Protein AF-A0A7C3EB01-F1 (afdb_monomer_lite)

Secondary structure (DSSP, 8-state):
-HHHHHHHHHHHHHHHHHHHHHHHHHHTS---HHHHHHHHHHHHHHHHHHHHHHHHHHHHHHHHHHHHHHHHHHHHHHHHHHHHHHHHHHHHHHHHHHHHHHHHHTTTSS--HHHHHHHHHHHHHHHHHHHHHHHTTTSSSEEHHHHHHHHHHHTT----GGGEEE-TT-EE-HHHHHHHHHHHHHHHHHHHTS-S--EEEEEEEETTEEEEEEE-TTTTT----HHHHHHTTTTTT-EEEEEEETTEEEEEEE----

Structure (mmCIF, N/CA/C/O backbone):
data_AF-A0A7C3EB01-F1
#
_entry.id   AF-A0A7C3EB01-F1
#
loop_
_atom_site.group_PDB
_atom_site.id
_atom_site.type_symbol
_atom_site.label_atom_id
_atom_site.label_alt_id
_atom_site.label_comp_id
_atom_site.label_asym_id
_atom_site.label_entity_id
_atom_site.label_seq_id
_atom_site.pdbx_PDB_ins_code
_atom_site.Cartn_x
_atom_site.Cartn_y
_atom_site.Cartn_z
_atom_site.occupancy
_atom_site.B_iso_or_equiv
_atom_site.auth_seq_id
_atom_site.auth_comp_id
_atom_site.auth_asym_id
_atom_site.auth_atom_id
_atom_site.pdbx_PDB_model_num
ATOM 1 N N . MET A 1 1 ? 6.116 1.328 -27.590 1.00 62.28 1 MET A N 1
ATOM 2 C CA . MET A 1 1 ? 5.668 1.000 -28.966 1.00 62.28 1 MET A CA 1
ATOM 3 C C . MET A 1 1 ? 6.026 2.081 -29.982 1.00 62.28 1 MET A C 1
ATOM 5 O O . MET A 1 1 ? 6.601 1.724 -30.999 1.00 62.28 1 MET A O 1
ATOM 9 N N . LYS A 1 2 ? 5.767 3.372 -29.713 1.00 80.12 2 LYS A N 1
ATOM 10 C CA . LYS A 1 2 ? 6.096 4.479 -30.638 1.00 80.12 2 LYS A CA 1
ATOM 11 C C . LYS A 1 2 ? 7.559 4.483 -31.116 1.00 80.12 2 LYS A C 1
ATOM 13 O O . LYS A 1 2 ? 7.803 4.617 -32.307 1.00 80.12 2 LYS A O 1
ATOM 18 N N . GLU A 1 3 ? 8.508 4.227 -30.217 1.00 79.81 3 GLU A N 1
ATOM 19 C CA . GLU A 1 3 ? 9.940 4.251 -30.562 1.00 79.81 3 GLU A CA 1
ATOM 20 C C . GLU A 1 3 ? 10.409 3.065 -31.412 1.00 79.81 3 GLU A C 1
ATOM 22 O O . GLU A 1 3 ? 11.189 3.237 -32.345 1.00 79.81 3 GLU A O 1
ATOM 27 N N . ALA A 1 4 ? 9.870 1.867 -31.168 1.00 82.69 4 ALA A N 1
ATOM 28 C CA . ALA A 1 4 ? 10.131 0.712 -32.027 1.00 82.69 4 ALA A CA 1
ATOM 29 C C . ALA A 1 4 ? 9.610 0.969 -33.451 1.00 82.69 4 ALA A C 1
ATOM 31 O O . ALA A 1 4 ? 10.326 0.744 -34.420 1.00 82.69 4 ALA A O 1
ATOM 32 N N . ILE A 1 5 ? 8.405 1.542 -33.564 1.00 88.25 5 ILE A N 1
ATOM 33 C CA . ILE A 1 5 ? 7.818 1.950 -34.846 1.00 88.25 5 ILE A CA 1
ATOM 34 C C . ILE A 1 5 ? 8.705 2.995 -35.540 1.00 88.25 5 ILE A C 1
ATOM 36 O O . ILE A 1 5 ? 8.950 2.878 -36.737 1.00 88.25 5 ILE A O 1
ATOM 40 N N . ARG A 1 6 ? 9.246 3.976 -34.803 1.00 89.00 6 ARG A N 1
ATOM 41 C CA . ARG A 1 6 ? 10.174 4.986 -35.339 1.00 89.00 6 ARG A CA 1
ATOM 42 C C . ARG A 1 6 ? 11.434 4.351 -35.932 1.00 89.00 6 ARG A C 1
ATOM 44 O O . ARG A 1 6 ? 11.787 4.664 -37.065 1.00 89.00 6 ARG A O 1
ATOM 51 N N . ILE A 1 7 ? 12.093 3.449 -35.199 1.00 89.25 7 ILE A N 1
ATOM 52 C CA . ILE A 1 7 ? 13.309 2.760 -35.668 1.00 89.25 7 ILE A CA 1
ATOM 53 C C . ILE A 1 7 ? 13.003 1.922 -36.917 1.00 89.25 7 ILE A C 1
ATOM 55 O O . ILE A 1 7 ? 13.739 1.994 -37.901 1.00 89.25 7 ILE A O 1
ATOM 59 N N . THR A 1 8 ? 11.892 1.179 -36.913 1.00 89.06 8 THR A N 1
ATOM 60 C CA . THR A 1 8 ? 11.457 0.383 -38.067 1.00 89.06 8 THR A CA 1
ATOM 61 C C . THR A 1 8 ? 11.157 1.256 -39.288 1.00 89.06 8 THR A C 1
ATOM 63 O O . THR A 1 8 ? 11.588 0.916 -40.386 1.00 89.06 8 THR A O 1
ATOM 66 N N . LEU A 1 9 ? 10.486 2.400 -39.122 1.00 91.69 9 LEU A N 1
ATOM 67 C CA . LEU A 1 9 ? 10.211 3.334 -40.221 1.00 91.69 9 LEU A CA 1
ATOM 68 C C . LEU A 1 9 ? 11.493 3.933 -40.806 1.00 91.69 9 LEU A C 1
ATOM 70 O O . LEU A 1 9 ? 11.641 3.963 -42.025 1.00 91.69 9 LEU A O 1
ATOM 74 N N . ILE A 1 10 ? 12.436 4.358 -39.957 1.00 89.62 10 ILE A N 1
ATOM 75 C CA . ILE A 1 10 ? 13.743 4.864 -40.405 1.00 89.62 10 ILE A CA 1
ATOM 76 C C . ILE A 1 10 ? 14.463 3.792 -41.228 1.00 89.62 10 ILE A C 1
ATOM 78 O O . ILE A 1 10 ? 14.946 4.081 -42.321 1.00 89.62 10 ILE A O 1
ATOM 82 N N . TYR A 1 11 ? 14.488 2.550 -40.738 1.00 90.00 11 TYR A N 1
ATOM 83 C CA . TYR A 1 11 ? 15.096 1.435 -41.458 1.00 90.00 11 TYR A CA 1
ATOM 84 C C . TYR A 1 11 ? 14.430 1.187 -42.815 1.00 90.00 11 TYR A C 1
ATOM 86 O O . TYR A 1 11 ? 15.131 1.102 -43.818 1.00 90.00 11 TYR A O 1
ATOM 94 N N . ILE A 1 12 ? 13.094 1.129 -42.868 1.00 92.19 12 ILE A N 1
ATOM 95 C CA . ILE A 1 12 ? 12.342 0.908 -44.113 1.00 92.19 12 ILE A CA 1
ATOM 96 C C . ILE A 1 12 ? 12.629 2.015 -45.134 1.00 92.19 12 ILE A C 1
ATOM 98 O O . ILE A 1 12 ? 12.862 1.716 -46.303 1.00 92.19 12 ILE A O 1
ATOM 102 N N . ILE A 1 13 ? 12.648 3.281 -44.709 1.00 92.88 13 ILE A N 1
ATOM 103 C CA . ILE A 1 13 ? 12.912 4.419 -45.600 1.00 92.88 13 ILE A CA 1
ATOM 104 C C . ILE A 1 13 ? 14.341 4.353 -46.147 1.00 92.88 13 ILE A C 1
ATOM 106 O O . ILE A 1 13 ? 14.540 4.460 -47.356 1.00 92.88 13 ILE A O 1
ATOM 110 N N . VAL A 1 14 ? 15.336 4.134 -45.281 1.00 90.62 14 VAL A N 1
ATOM 111 C CA . VAL A 1 14 ? 16.745 4.016 -45.691 1.00 90.62 14 VAL A CA 1
ATOM 112 C C . VAL A 1 14 ? 16.943 2.823 -46.632 1.00 90.62 14 VAL A C 1
ATOM 114 O O . VAL A 1 14 ? 17.628 2.952 -47.645 1.00 90.62 14 VAL A O 1
ATOM 117 N N . ALA A 1 15 ? 16.305 1.687 -46.340 1.00 89.81 15 ALA A N 1
ATOM 118 C CA . ALA A 1 15 ? 16.332 0.489 -47.172 1.00 89.81 15 ALA A CA 1
ATOM 119 C C . ALA A 1 15 ? 15.739 0.739 -48.565 1.00 89.81 15 ALA A C 1
ATOM 121 O O . ALA A 1 15 ? 16.368 0.419 -49.574 1.00 89.81 15 ALA A O 1
ATOM 122 N N . ALA A 1 16 ? 14.550 1.345 -48.628 1.00 91.94 16 ALA A N 1
ATOM 123 C CA . ALA A 1 16 ? 13.866 1.643 -49.881 1.00 91.94 16 ALA A CA 1
ATOM 124 C C . ALA A 1 16 ? 14.669 2.624 -50.748 1.00 91.94 16 ALA A C 1
ATOM 126 O O . ALA A 1 16 ? 14.836 2.394 -51.947 1.00 91.94 16 ALA A O 1
ATOM 127 N N . LEU A 1 17 ? 15.221 3.678 -50.135 1.00 91.56 17 LEU A N 1
ATOM 128 C CA . LEU A 1 17 ? 16.089 4.636 -50.822 1.00 91.56 17 LEU A CA 1
ATOM 129 C C . LEU A 1 17 ? 17.354 3.960 -51.355 1.00 91.56 17 LEU A C 1
ATOM 131 O O . LEU A 1 17 ? 17.716 4.173 -52.510 1.00 91.56 17 LEU A O 1
ATOM 135 N N . TRP A 1 18 ? 18.005 3.115 -50.553 1.00 92.38 18 TRP A N 1
ATOM 136 C CA . TRP A 1 18 ? 19.198 2.389 -50.982 1.00 92.38 18 TRP A CA 1
ATOM 137 C 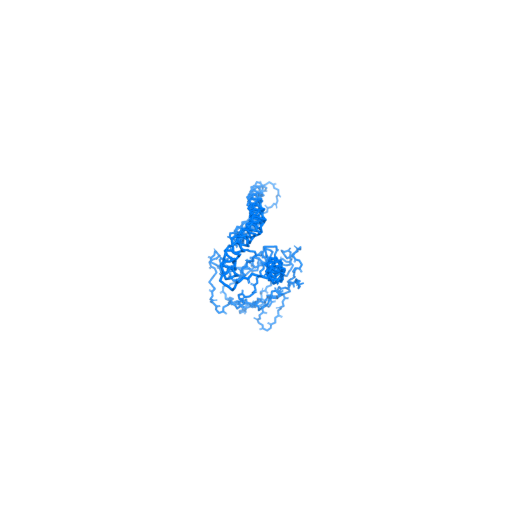C . TRP A 1 18 ? 18.929 1.493 -52.193 1.00 92.38 18 TRP A C 1
ATOM 139 O O . TRP A 1 18 ? 19.690 1.540 -53.158 1.00 92.38 18 TRP A O 1
ATOM 149 N N . ILE A 1 19 ? 17.847 0.708 -52.161 1.00 89.50 19 ILE A N 1
ATOM 150 C CA . ILE A 1 19 ? 17.468 -0.179 -53.270 1.00 89.50 19 ILE A CA 1
ATOM 151 C C . ILE A 1 19 ? 17.256 0.647 -54.543 1.00 89.50 19 ILE A C 1
ATOM 153 O O . ILE A 1 19 ? 17.922 0.411 -55.548 1.00 89.50 19 ILE A O 1
ATOM 157 N N . PHE A 1 20 ? 16.405 1.675 -54.474 1.00 91.19 20 PHE A N 1
ATOM 158 C CA . PHE A 1 20 ? 16.056 2.496 -55.633 1.00 91.19 20 PHE A CA 1
ATOM 159 C C . PHE A 1 20 ? 17.268 3.204 -56.257 1.00 91.19 20 PHE A C 1
ATOM 161 O O . PHE A 1 20 ? 17.499 3.103 -57.465 1.00 91.19 20 PHE A O 1
ATOM 168 N N . PHE A 1 21 ? 18.063 3.909 -55.446 1.00 90.69 21 PHE A N 1
ATOM 169 C CA . PHE A 1 21 ? 19.218 4.658 -55.946 1.00 90.69 21 PHE A CA 1
ATOM 170 C C . PHE A 1 21 ? 20.322 3.737 -56.446 1.00 90.69 21 PHE A C 1
ATOM 172 O O . PHE A 1 21 ? 20.953 4.022 -57.465 1.00 90.69 21 PHE A O 1
ATOM 179 N N . SER A 1 22 ? 20.564 2.631 -55.745 1.00 89.69 22 SER A N 1
ATOM 180 C CA . SER A 1 22 ? 21.668 1.755 -56.100 1.00 89.69 22 SER A CA 1
ATOM 181 C C . SER A 1 22 ? 21.383 0.922 -57.348 1.00 89.69 22 SER A C 1
ATOM 183 O O . SER A 1 22 ? 22.290 0.708 -58.151 1.00 89.69 22 SER A O 1
ATOM 185 N N . ASP A 1 23 ? 20.135 0.501 -57.562 1.00 86.94 23 ASP A N 1
ATOM 186 C CA . ASP A 1 23 ? 19.741 -0.174 -58.803 1.00 86.94 23 ASP A CA 1
ATOM 187 C C . ASP A 1 23 ? 19.754 0.795 -59.993 1.00 86.94 23 ASP A C 1
ATOM 189 O O . ASP A 1 23 ? 20.282 0.458 -61.054 1.00 86.94 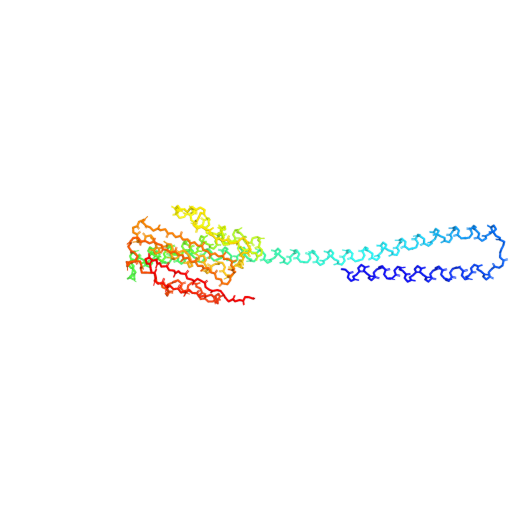23 ASP A O 1
ATOM 193 N N . SER A 1 24 ? 19.285 2.033 -59.797 1.00 87.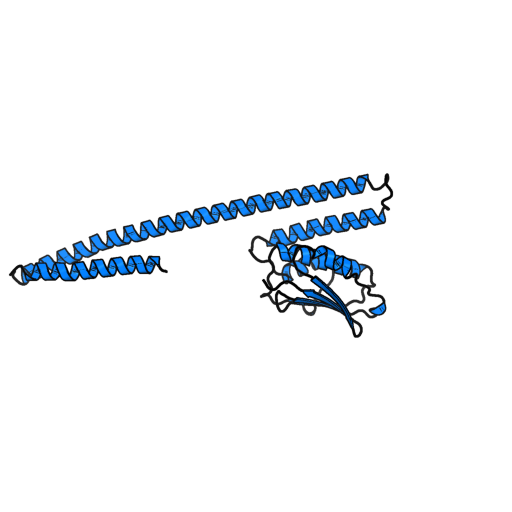56 24 SER A N 1
ATOM 194 C CA . SER A 1 24 ? 19.339 3.081 -60.828 1.00 87.56 24 SER A CA 1
ATOM 195 C C . SER A 1 24 ? 20.777 3.406 -61.255 1.00 87.56 24 SER A C 1
ATOM 197 O O . SER A 1 24 ? 21.053 3.554 -62.444 1.00 87.56 24 SER A O 1
ATOM 199 N N . ALA A 1 25 ? 21.715 3.469 -60.304 1.00 88.06 25 ALA A N 1
ATOM 200 C CA . ALA A 1 25 ? 23.127 3.723 -60.589 1.00 88.06 25 ALA A CA 1
ATOM 201 C C . ALA A 1 25 ? 23.791 2.579 -61.374 1.00 88.06 25 ALA A C 1
ATOM 203 O O . ALA A 1 25 ? 24.584 2.835 -62.280 1.00 88.06 25 ALA A O 1
ATOM 204 N N . LEU A 1 26 ? 23.456 1.321 -61.060 1.00 86.56 26 LEU A N 1
ATOM 205 C CA . LEU A 1 26 ? 23.947 0.167 -61.820 1.00 86.56 26 LEU A CA 1
ATOM 206 C C . LEU A 1 26 ? 23.377 0.137 -63.240 1.00 86.56 26 LEU A C 1
ATOM 208 O O . LEU A 1 26 ? 24.109 -0.197 -64.164 1.00 86.56 26 LEU A O 1
ATOM 212 N N . ALA A 1 27 ? 22.112 0.526 -63.426 1.00 84.19 27 ALA A N 1
ATOM 213 C CA . ALA A 1 27 ? 21.460 0.552 -64.736 1.00 84.19 27 ALA A CA 1
ATOM 214 C C . ALA A 1 27 ? 22.035 1.614 -65.694 1.00 84.19 27 ALA A C 1
ATOM 216 O O . ALA A 1 27 ? 21.963 1.446 -66.907 1.00 84.19 27 ALA A O 1
ATOM 217 N N . MET A 1 28 ? 22.619 2.698 -65.170 1.00 85.62 28 MET A N 1
ATOM 218 C CA . MET A 1 28 ? 23.280 3.736 -65.979 1.00 85.62 28 MET A CA 1
ATOM 219 C C . MET A 1 28 ? 24.652 3.309 -66.519 1.00 85.62 28 MET A C 1
ATOM 221 O O . MET A 1 28 ? 25.169 3.912 -67.460 1.00 85.62 28 MET A O 1
ATOM 225 N N . LEU A 1 29 ? 25.258 2.285 -65.922 1.00 81.44 29 LEU A N 1
ATOM 226 C CA . LEU A 1 29 ? 26.538 1.738 -66.339 1.00 81.44 29 LEU A CA 1
ATOM 227 C C . LEU A 1 29 ? 26.242 0.563 -67.283 1.00 81.44 29 LEU A C 1
ATOM 229 O O . LEU A 1 29 ? 25.860 -0.503 -66.816 1.00 81.44 29 LEU A O 1
ATOM 233 N N . ASN A 1 30 ? 26.398 0.740 -68.601 1.00 81.56 30 ASN A N 1
ATOM 234 C CA . ASN A 1 30 ? 26.229 -0.314 -69.625 1.00 81.56 30 ASN A CA 1
ATOM 235 C C . ASN A 1 30 ? 27.291 -1.435 -69.489 1.00 81.56 30 ASN A C 1
ATOM 237 O O . ASN A 1 30 ? 28.149 -1.613 -70.353 1.00 81.56 30 ASN A O 1
ATOM 241 N N . LEU A 1 31 ? 27.279 -2.156 -68.371 1.00 84.38 31 LEU A N 1
ATOM 242 C CA . LEU A 1 31 ? 28.227 -3.203 -68.008 1.00 84.38 31 LEU A CA 1
ATOM 243 C C . LEU A 1 31 ? 27.710 -4.578 -68.434 1.00 84.38 31 LEU A C 1
ATOM 245 O O . LEU A 1 31 ? 26.507 -4.822 -68.492 1.00 84.38 31 LEU A O 1
ATOM 249 N N . ASP A 1 32 ? 28.638 -5.501 -68.676 1.00 88.12 32 ASP A N 1
ATOM 250 C CA . ASP A 1 32 ? 28.308 -6.896 -68.961 1.00 88.12 32 ASP A CA 1
ATOM 251 C C . ASP A 1 32 ? 27.649 -7.593 -67.754 1.00 88.12 32 ASP A C 1
ATOM 253 O O . ASP A 1 32 ? 27.951 -7.298 -66.590 1.00 88.12 32 ASP A O 1
ATOM 257 N N . ILE A 1 33 ? 26.791 -8.576 -68.039 1.00 85.25 33 ILE A N 1
ATOM 258 C CA . ILE A 1 33 ? 25.975 -9.317 -67.068 1.00 85.25 33 ILE A CA 1
ATOM 259 C C . ILE A 1 33 ? 26.850 -9.921 -65.961 1.00 85.25 33 ILE A C 1
ATOM 261 O O . ILE A 1 33 ? 26.504 -9.834 -64.781 1.00 85.25 33 ILE A O 1
ATOM 265 N N . GLN A 1 34 ? 28.022 -10.473 -66.303 1.00 87.25 34 GLN A N 1
ATOM 266 C CA . GLN A 1 34 ? 28.927 -11.065 -65.309 1.00 87.25 34 GLN A CA 1
ATOM 267 C C . GLN A 1 34 ? 29.498 -10.025 -64.329 1.00 87.25 34 GLN A C 1
ATOM 269 O O . GLN A 1 34 ? 29.707 -10.321 -63.149 1.00 87.25 34 GLN A O 1
ATOM 274 N N . THR A 1 35 ? 29.720 -8.792 -64.793 1.00 85.50 35 THR A N 1
ATOM 275 C CA . THR A 1 35 ? 30.242 -7.693 -63.967 1.00 85.50 35 THR A CA 1
ATOM 276 C C . THR A 1 35 ? 29.150 -7.128 -63.057 1.00 85.50 35 THR A C 1
ATOM 278 O O . THR A 1 35 ? 29.398 -6.905 -61.870 1.00 85.50 35 THR A O 1
ATOM 281 N N . VAL A 1 36 ? 27.921 -6.986 -63.566 1.00 87.00 36 VAL A N 1
ATOM 282 C CA . VAL A 1 36 ? 26.753 -6.536 -62.787 1.00 87.00 36 VAL A CA 1
ATOM 283 C C . VAL A 1 36 ? 26.466 -7.479 -61.616 1.00 87.00 36 VAL A C 1
ATOM 285 O O . VAL A 1 36 ? 26.257 -7.014 -60.492 1.00 87.00 36 VAL A O 1
ATOM 288 N N . VAL A 1 37 ? 26.523 -8.800 -61.833 1.00 85.44 37 VAL A N 1
ATOM 289 C CA . VAL A 1 37 ? 26.307 -9.801 -60.771 1.00 85.44 37 VAL A CA 1
ATOM 290 C C . VAL A 1 37 ? 27.352 -9.668 -59.660 1.00 85.44 37 VAL A C 1
ATOM 292 O O . VAL A 1 37 ? 26.994 -9.635 -58.481 1.00 85.44 37 VAL A O 1
ATOM 295 N N . ARG A 1 38 ? 28.636 -9.521 -60.014 1.00 88.06 38 ARG A N 1
ATOM 296 C CA . ARG A 1 38 ? 29.722 -9.368 -59.034 1.00 88.06 38 ARG A CA 1
ATOM 297 C C . ARG A 1 38 ? 29.568 -8.090 -58.205 1.00 88.06 38 ARG A C 1
ATOM 299 O O . ARG A 1 38 ? 29.689 -8.135 -56.982 1.00 88.06 38 ARG A O 1
ATOM 306 N N . ILE A 1 39 ? 29.260 -6.959 -58.8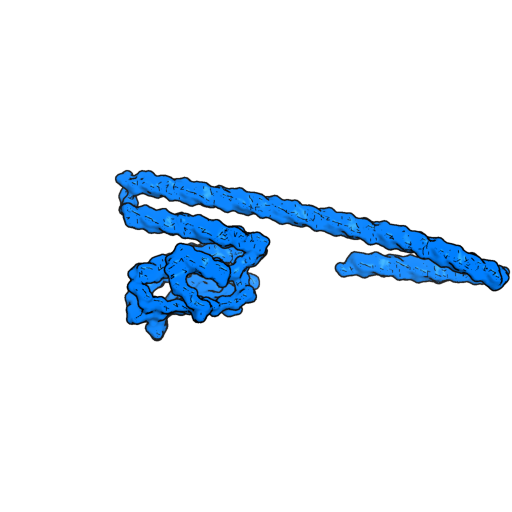45 1.00 88.38 39 ILE A N 1
ATOM 307 C CA . ILE A 1 39 ? 29.042 -5.684 -58.142 1.00 88.38 39 ILE A CA 1
ATOM 308 C C . ILE A 1 39 ? 27.811 -5.769 -57.228 1.00 88.38 39 ILE A C 1
ATOM 310 O O . ILE A 1 39 ? 27.849 -5.286 -56.096 1.00 88.38 39 ILE A O 1
ATOM 314 N N . SER A 1 40 ? 26.746 -6.441 -57.670 1.00 86.25 40 SER A N 1
ATOM 315 C CA . SER A 1 40 ? 25.516 -6.622 -56.887 1.00 86.25 40 SER A CA 1
ATOM 316 C C . SER A 1 40 ? 25.741 -7.426 -55.602 1.00 86.25 40 SER A C 1
ATOM 318 O O . SER A 1 40 ? 25.161 -7.097 -54.567 1.00 86.25 40 SER A O 1
ATOM 320 N N . GLN A 1 41 ? 26.628 -8.427 -55.629 1.00 86.00 41 GLN A N 1
ATOM 321 C CA . GLN A 1 41 ? 27.005 -9.197 -54.439 1.00 86.00 41 GLN A CA 1
ATOM 322 C C . GLN A 1 41 ? 27.746 -8.331 -53.411 1.00 86.00 41 GLN A C 1
ATOM 324 O O . GLN A 1 41 ? 27.328 -8.263 -52.255 1.00 86.00 41 GLN A O 1
ATOM 329 N N . TYR A 1 42 ? 28.799 -7.614 -53.823 1.00 90.00 42 TYR A N 1
ATOM 330 C CA . TYR A 1 42 ? 29.539 -6.722 -52.919 1.00 90.00 42 TYR A CA 1
ATOM 331 C C . TYR A 1 42 ? 28.665 -5.585 -52.376 1.00 90.00 42 TYR A C 1
ATOM 333 O O . TYR A 1 42 ? 28.747 -5.261 -51.190 1.00 90.00 42 TYR A O 1
ATOM 341 N N . LYS A 1 43 ? 27.772 -5.034 -53.209 1.00 89.50 43 LYS A N 1
ATOM 342 C CA . LYS A 1 43 ? 26.754 -4.060 -52.800 1.00 89.50 43 LYS A CA 1
ATOM 343 C C . LYS A 1 43 ? 25.877 -4.602 -51.669 1.00 89.50 43 LYS A C 1
ATOM 345 O O . LYS A 1 43 ? 25.657 -3.903 -50.681 1.00 89.50 43 LYS A O 1
ATOM 350 N N . GLY A 1 44 ? 25.372 -5.828 -51.814 1.00 88.94 44 GLY A N 1
ATOM 351 C CA . GLY A 1 44 ? 24.525 -6.474 -50.811 1.00 88.94 44 GLY A CA 1
ATOM 352 C C . GLY A 1 44 ? 25.237 -6.635 -49.468 1.00 88.94 44 GLY A C 1
ATOM 353 O O . GLY A 1 44 ? 24.689 -6.258 -48.434 1.00 88.94 44 GLY A O 1
ATOM 354 N N . PHE A 1 45 ? 26.488 -7.105 -49.481 1.00 91.06 45 PHE A N 1
ATOM 355 C CA . PHE A 1 45 ? 27.298 -7.214 -48.262 1.00 91.06 45 PHE A CA 1
ATOM 356 C C . PHE A 1 45 ? 27.554 -5.856 -47.602 1.00 91.06 45 PHE A C 1
ATOM 358 O O . PHE A 1 45 ? 27.406 -5.731 -46.386 1.00 91.06 45 PHE A O 1
ATOM 365 N N . PHE A 1 46 ? 27.885 -4.831 -48.391 1.00 90.50 46 PHE A N 1
ATOM 366 C CA . PHE A 1 46 ? 28.075 -3.474 -47.881 1.00 90.50 46 PHE A CA 1
ATOM 367 C C . PHE A 1 46 ? 26.797 -2.932 -47.226 1.00 90.50 46 PHE A C 1
ATOM 369 O O . PHE A 1 46 ? 26.845 -2.412 -46.113 1.00 90.50 46 PHE A O 1
ATOM 376 N N . TYR A 1 47 ? 25.644 -3.124 -47.870 1.00 91.25 47 TYR A N 1
ATOM 377 C CA . TYR A 1 47 ? 24.349 -2.727 -47.326 1.00 91.25 47 TYR A CA 1
ATOM 378 C C . TYR A 1 47 ? 24.036 -3.410 -45.991 1.00 91.25 47 TYR A C 1
ATOM 380 O O . TYR A 1 47 ? 23.674 -2.731 -45.030 1.00 91.25 47 TYR A O 1
ATOM 388 N N . VAL A 1 48 ? 24.203 -4.734 -45.899 1.00 92.19 48 VAL A N 1
ATOM 389 C CA . VAL A 1 48 ? 23.950 -5.488 -44.658 1.00 92.19 48 VAL A CA 1
ATOM 390 C C . VAL A 1 48 ? 24.866 -5.010 -43.531 1.00 92.19 48 VAL A C 1
ATOM 392 O O . VAL A 1 48 ? 24.406 -4.823 -42.407 1.00 92.19 48 VAL A O 1
ATOM 395 N N . LEU A 1 49 ? 26.142 -4.747 -43.824 1.00 94.38 49 LEU A N 1
ATOM 396 C CA . LEU A 1 49 ? 27.100 -4.266 -42.830 1.00 94.38 49 LEU A CA 1
ATOM 397 C C . LEU A 1 49 ? 26.730 -2.868 -42.317 1.00 94.38 49 LEU A C 1
ATOM 399 O O . LEU A 1 49 ? 26.641 -2.656 -41.107 1.00 94.38 49 LEU A O 1
ATOM 403 N N . VAL A 1 50 ? 26.462 -1.922 -43.221 1.00 91.44 50 VAL A N 1
ATOM 404 C CA . VAL A 1 50 ? 26.109 -0.541 -42.855 1.00 91.44 50 VAL A CA 1
ATOM 405 C C . VAL A 1 50 ? 24.778 -0.491 -42.108 1.00 91.44 50 VAL A C 1
ATOM 407 O O . VAL A 1 50 ? 24.678 0.155 -41.064 1.00 91.44 50 VAL A O 1
ATOM 410 N N . THR A 1 51 ? 23.758 -1.198 -42.600 1.00 91.88 51 THR A N 1
ATOM 411 C CA . THR A 1 51 ? 22.446 -1.227 -41.939 1.00 91.88 51 THR A CA 1
ATOM 412 C C . THR A 1 51 ? 22.477 -1.965 -40.607 1.00 91.88 51 THR A C 1
ATOM 414 O O . THR A 1 51 ? 21.810 -1.528 -39.672 1.00 91.88 51 THR A O 1
ATOM 417 N N . GLY A 1 52 ? 23.295 -3.012 -40.472 1.00 92.38 52 GLY A N 1
ATOM 418 C CA . GLY A 1 52 ? 23.535 -3.686 -39.198 1.00 92.38 52 GLY A CA 1
ATOM 419 C C . GLY A 1 52 ? 24.137 -2.746 -38.151 1.00 92.38 52 GLY A C 1
ATOM 420 O O . GLY A 1 52 ? 23.634 -2.677 -37.029 1.00 92.38 52 GLY A O 1
ATOM 421 N N . ILE A 1 53 ? 25.152 -1.958 -38.525 1.00 94.44 53 ILE A N 1
ATOM 422 C CA . ILE A 1 53 ? 25.759 -0.949 -37.639 1.00 94.44 53 ILE A CA 1
ATOM 423 C C . ILE A 1 53 ? 24.748 0.148 -37.278 1.00 94.44 53 ILE A C 1
ATOM 425 O O . ILE A 1 53 ? 24.644 0.527 -36.110 1.00 94.44 53 ILE A O 1
ATOM 429 N N . LEU A 1 54 ? 23.978 0.639 -38.257 1.00 90.44 54 LEU A N 1
ATOM 430 C CA . LEU A 1 54 ? 22.945 1.655 -38.041 1.00 90.44 54 LEU A CA 1
ATOM 431 C C . LEU A 1 54 ? 21.886 1.170 -37.041 1.00 90.44 54 LEU A C 1
ATOM 433 O O . LEU A 1 54 ? 21.603 1.861 -36.062 1.00 90.44 54 LEU A O 1
ATOM 437 N N . LEU A 1 55 ? 21.329 -0.024 -37.265 1.00 92.19 55 LEU A N 1
ATOM 438 C CA . LEU A 1 55 ? 20.329 -0.627 -36.384 1.00 92.19 55 LEU A CA 1
ATOM 439 C C . LEU A 1 55 ? 20.891 -0.860 -34.984 1.00 92.19 55 LEU A C 1
ATOM 441 O O . LEU A 1 55 ? 20.244 -0.492 -34.006 1.00 92.19 55 LEU A O 1
ATOM 445 N N . PHE A 1 56 ? 22.103 -1.411 -34.877 1.00 93.12 56 PHE A N 1
ATOM 446 C CA . PHE A 1 56 ? 22.756 -1.619 -33.589 1.00 93.12 56 PHE A CA 1
ATOM 447 C C . PHE A 1 56 ? 22.923 -0.303 -32.819 1.00 93.12 56 PHE A C 1
ATOM 449 O O . PHE A 1 56 ? 22.600 -0.246 -31.635 1.00 93.12 56 PHE A O 1
ATOM 456 N N . SER A 1 57 ? 23.366 0.767 -33.485 1.00 92.25 57 SER A N 1
ATOM 457 C CA . SER A 1 57 ? 23.534 2.088 -32.868 1.00 92.25 57 SER A CA 1
ATOM 458 C C . SER A 1 57 ? 22.204 2.680 -32.385 1.00 92.25 57 SER A C 1
ATOM 460 O O . SER A 1 57 ? 22.106 3.133 -31.243 1.00 92.25 57 SER A O 1
ATOM 462 N N . LEU A 1 58 ? 21.154 2.607 -33.215 1.00 90.38 58 LEU A N 1
ATOM 463 C CA . LEU A 1 58 ? 19.813 3.092 -32.867 1.00 90.38 58 LEU A CA 1
ATOM 464 C C . LEU A 1 58 ? 19.212 2.325 -31.684 1.00 90.38 58 LEU A C 1
ATOM 466 O O . LEU A 1 58 ? 18.701 2.941 -30.750 1.00 90.38 58 LEU A O 1
ATOM 470 N N . ILE A 1 59 ? 19.305 0.993 -31.703 1.00 91.88 59 ILE A N 1
ATOM 471 C CA . ILE A 1 59 ? 18.804 0.136 -30.622 1.00 91.88 59 ILE A CA 1
ATOM 472 C C . ILE A 1 59 ? 19.598 0.380 -29.339 1.00 91.88 59 ILE A C 1
ATOM 474 O O . ILE A 1 59 ? 19.005 0.517 -28.273 1.00 91.88 59 ILE A O 1
ATOM 478 N N . LYS A 1 60 ? 20.932 0.463 -29.424 1.00 92.56 60 LYS A N 1
ATOM 479 C CA . LYS A 1 60 ? 21.789 0.703 -28.260 1.00 92.56 60 LYS A CA 1
ATOM 480 C C . LYS A 1 60 ? 21.443 2.027 -27.583 1.00 92.56 60 LYS A C 1
ATOM 482 O O . LYS A 1 60 ? 21.284 2.040 -26.368 1.00 92.56 60 LYS A O 1
ATOM 487 N N . LYS A 1 61 ? 21.286 3.109 -28.354 1.00 91.00 61 LYS A N 1
ATOM 488 C CA . LYS A 1 61 ? 20.902 4.424 -27.824 1.00 91.00 61 LYS A CA 1
ATOM 489 C C . LYS A 1 61 ? 19.562 4.365 -27.082 1.00 91.00 61 LYS A C 1
ATOM 491 O O . LYS A 1 61 ? 19.487 4.776 -25.931 1.00 91.00 61 LYS A O 1
ATOM 496 N N . GLU A 1 62 ? 18.545 3.785 -27.714 1.00 90.12 62 GLU A N 1
ATOM 497 C CA . GLU A 1 62 ? 17.207 3.622 -27.128 1.00 90.12 62 GLU A CA 1
ATOM 498 C C . GLU A 1 62 ? 17.234 2.785 -25.834 1.00 90.12 62 GLU A C 1
ATOM 500 O O . GLU A 1 62 ? 16.536 3.090 -24.868 1.00 90.12 62 GLU A O 1
ATOM 505 N N . MET A 1 63 ? 18.041 1.720 -25.798 1.00 90.94 63 MET A N 1
ATOM 506 C CA . MET A 1 63 ? 18.201 0.879 -24.608 1.00 90.94 63 MET A CA 1
ATOM 507 C C . MET A 1 63 ? 18.897 1.623 -23.467 1.00 90.94 63 MET A C 1
ATOM 509 O O . MET A 1 63 ? 18.510 1.447 -22.315 1.00 90.94 63 MET A O 1
ATOM 513 N N . THR A 1 64 ? 19.901 2.451 -23.766 1.00 93.06 64 THR A N 1
ATOM 514 C CA . THR A 1 64 ? 20.581 3.274 -22.758 1.00 93.06 64 THR A CA 1
ATOM 515 C C . THR A 1 64 ? 19.627 4.294 -22.143 1.00 93.06 64 THR A C 1
ATOM 517 O O . THR A 1 64 ? 19.501 4.311 -20.924 1.00 93.06 64 THR A O 1
ATOM 520 N N . GLU A 1 65 ? 18.886 5.049 -22.959 1.00 90.44 65 GLU A N 1
ATOM 521 C CA . GLU A 1 65 ? 17.910 6.040 -22.473 1.00 90.44 65 GLU A CA 1
ATOM 522 C C . GLU A 1 65 ? 16.840 5.389 -21.580 1.00 90.44 65 GLU A C 1
ATOM 524 O O . GLU A 1 65 ? 16.529 5.879 -20.496 1.00 90.44 65 GLU A O 1
ATOM 529 N N . LYS A 1 66 ? 16.310 4.225 -21.981 1.00 90.38 66 LYS A N 1
ATOM 530 C CA . LYS A 1 66 ? 15.357 3.483 -21.140 1.00 90.38 66 LYS A CA 1
ATOM 531 C C . LYS A 1 66 ? 15.969 2.976 -19.848 1.00 90.38 66 LYS A C 1
ATOM 533 O O . LYS A 1 66 ? 15.308 3.023 -18.815 1.00 90.38 66 LYS A O 1
ATOM 538 N N . ASN A 1 67 ? 17.192 2.459 -19.903 1.00 93.56 67 ASN A N 1
ATOM 539 C CA . ASN A 1 67 ? 17.864 1.966 -18.709 1.00 93.56 67 ASN A CA 1
ATOM 540 C C . ASN A 1 67 ? 18.134 3.096 -17.715 1.00 93.56 67 ASN A C 1
ATOM 542 O O . ASN A 1 67 ? 17.961 2.873 -16.524 1.00 93.56 67 ASN A O 1
ATOM 546 N N . GLU A 1 68 ? 18.495 4.293 -18.178 1.00 93.62 68 GLU A N 1
ATOM 547 C CA . GLU A 1 68 ? 18.660 5.468 -17.316 1.00 93.62 68 GLU A CA 1
ATOM 548 C C . GLU A 1 68 ? 17.354 5.817 -16.597 1.00 93.62 68 GLU A C 1
ATOM 550 O O . GLU A 1 68 ? 17.346 5.911 -15.372 1.00 93.62 68 GLU A O 1
ATOM 555 N N . VAL A 1 69 ? 16.232 5.875 -17.324 1.00 93.62 69 VAL A N 1
ATOM 556 C CA . VAL A 1 69 ? 14.906 6.117 -16.726 1.00 93.62 69 VAL A CA 1
ATOM 557 C C . VAL A 1 69 ? 14.520 5.016 -15.733 1.00 93.62 69 VAL A C 1
ATOM 559 O O . VAL A 1 69 ? 13.989 5.308 -14.666 1.00 93.62 69 VAL A O 1
ATOM 562 N N . ILE A 1 70 ? 14.788 3.745 -16.046 1.00 94.19 70 ILE A N 1
ATOM 563 C CA . ILE A 1 70 ? 14.501 2.623 -15.136 1.00 94.19 70 ILE A CA 1
ATOM 564 C C . ILE A 1 70 ? 15.344 2.726 -13.862 1.00 94.19 70 ILE A C 1
ATOM 566 O O . ILE A 1 70 ? 14.834 2.492 -12.765 1.00 94.19 70 ILE A O 1
ATOM 570 N N . VAL A 1 71 ? 16.631 3.055 -13.994 1.00 95.25 71 VAL A N 1
ATOM 571 C CA . VAL A 1 71 ? 17.531 3.242 -12.852 1.00 95.25 71 VAL A CA 1
ATOM 572 C C . VAL A 1 71 ? 17.052 4.410 -11.999 1.00 95.25 71 VAL A C 1
ATOM 574 O O . VAL A 1 71 ? 16.924 4.237 -10.790 1.00 95.25 71 VAL A O 1
ATOM 577 N N . GLU A 1 72 ? 16.707 5.543 -12.611 1.00 93.69 72 GLU A N 1
ATOM 578 C CA . GLU A 1 72 ? 16.158 6.709 -11.918 1.00 93.69 72 GLU A CA 1
ATOM 579 C C . GLU A 1 72 ? 14.871 6.349 -11.163 1.00 93.69 72 GLU A C 1
ATOM 581 O O . GLU A 1 72 ? 14.800 6.523 -9.947 1.00 93.69 72 GLU A O 1
ATOM 586 N N . GLN A 1 73 ? 13.897 5.727 -11.835 1.00 89.56 73 GLN A N 1
ATOM 587 C CA . GLN A 1 73 ? 12.650 5.269 -11.216 1.00 89.56 73 GLN A CA 1
ATOM 588 C C . GLN A 1 73 ? 12.899 4.333 -10.033 1.00 89.56 73 GLN A C 1
ATOM 590 O O . GLN A 1 73 ? 12.261 4.470 -8.989 1.00 89.56 73 GLN A O 1
ATOM 595 N N . LYS A 1 74 ? 13.841 3.396 -10.174 1.00 87.50 74 LYS A N 1
ATOM 596 C CA . LYS A 1 74 ? 14.209 2.475 -9.098 1.00 87.50 74 LYS A CA 1
ATOM 597 C C . LYS A 1 74 ? 14.834 3.218 -7.920 1.00 87.50 74 LYS A C 1
ATOM 599 O O . LYS A 1 74 ? 14.473 2.936 -6.782 1.00 87.50 74 LYS A O 1
ATOM 604 N N . THR A 1 75 ? 15.725 4.176 -8.175 1.00 89.81 75 THR A N 1
ATOM 605 C CA . THR A 1 75 ? 16.321 4.992 -7.110 1.00 89.81 75 THR A CA 1
ATOM 606 C C . THR A 1 75 ? 15.284 5.860 -6.403 1.00 89.81 75 THR A C 1
ATOM 608 O O . THR A 1 75 ? 15.265 5.891 -5.176 1.00 89.81 75 THR A O 1
ATOM 611 N N . THR A 1 76 ? 14.362 6.491 -7.135 1.00 82.62 76 THR A N 1
ATOM 612 C CA . THR A 1 76 ? 13.257 7.260 -6.546 1.00 82.62 76 THR A CA 1
ATOM 613 C C . THR A 1 76 ? 12.341 6.373 -5.706 1.00 82.62 76 THR A C 1
ATOM 615 O O . THR A 1 76 ? 11.931 6.771 -4.617 1.00 82.62 76 THR A O 1
ATOM 618 N N . LEU A 1 77 ? 12.033 5.161 -6.178 1.00 78.81 77 LEU A N 1
ATOM 619 C CA . LEU A 1 77 ? 11.224 4.202 -5.427 1.00 78.81 77 LEU A CA 1
ATOM 620 C C . LEU A 1 77 ? 11.912 3.812 -4.112 1.00 78.81 77 LEU A C 1
ATOM 622 O O . LEU A 1 77 ? 11.286 3.883 -3.059 1.00 78.81 77 LEU A O 1
ATOM 626 N N . GLN A 1 78 ? 13.206 3.488 -4.162 1.00 80.88 78 GLN A N 1
ATOM 627 C CA . GLN A 1 78 ? 13.997 3.148 -2.975 1.00 80.88 78 GLN A CA 1
ATOM 628 C C . GLN A 1 78 ? 14.062 4.303 -1.969 1.00 80.88 78 GLN A C 1
ATOM 630 O O . GLN A 1 78 ? 13.825 4.095 -0.783 1.00 80.88 78 GLN A O 1
ATOM 635 N N . GLN A 1 79 ? 14.310 5.532 -2.430 1.00 77.25 79 GLN A N 1
ATOM 636 C CA . GLN A 1 79 ? 14.295 6.717 -1.566 1.00 77.25 79 GLN A CA 1
ATOM 637 C C . GLN A 1 79 ? 12.931 6.914 -0.905 1.00 77.25 79 GLN A C 1
ATOM 639 O O . GLN A 1 79 ? 12.847 7.198 0.291 1.00 77.25 79 GLN A O 1
ATOM 644 N N . LYS A 1 80 ? 11.848 6.739 -1.673 1.00 70.50 80 LYS A N 1
ATOM 645 C CA . LYS A 1 80 ? 10.490 6.827 -1.141 1.00 70.50 80 LYS A CA 1
ATOM 646 C C . LYS A 1 80 ? 10.269 5.781 -0.053 1.00 70.50 80 LYS A C 1
ATOM 648 O O . LYS A 1 80 ? 9.742 6.156 0.985 1.00 70.50 80 LYS A O 1
ATOM 653 N N . GLU A 1 81 ? 10.687 4.530 -0.259 1.00 75.31 81 GLU A N 1
ATOM 654 C CA . GLU A 1 81 ? 10.601 3.435 0.724 1.00 75.31 81 GLU A CA 1
ATOM 655 C C . GLU A 1 81 ? 11.420 3.698 1.999 1.00 75.31 81 GLU A C 1
ATOM 657 O O . GLU A 1 81 ? 10.962 3.388 3.099 1.00 75.31 81 GLU A O 1
ATOM 662 N N . GLU A 1 82 ? 12.610 4.290 1.882 1.00 73.75 82 GLU A N 1
ATOM 663 C CA . GLU A 1 82 ? 13.449 4.650 3.032 1.00 73.75 82 GLU A CA 1
ATOM 664 C C . GLU A 1 82 ? 12.818 5.748 3.888 1.00 73.75 82 GLU A C 1
ATOM 666 O O . GLU A 1 82 ? 12.702 5.589 5.105 1.00 73.75 82 GLU A O 1
ATOM 671 N N . VAL A 1 83 ? 12.353 6.834 3.260 1.00 69.62 83 VAL A N 1
ATOM 672 C CA . VAL A 1 83 ? 11.626 7.915 3.952 1.00 69.62 83 VAL A CA 1
ATOM 673 C C . VAL A 1 83 ? 10.403 7.354 4.665 1.00 69.62 83 VAL A C 1
ATOM 675 O O . VAL A 1 83 ? 10.122 7.673 5.817 1.00 69.62 83 VAL A O 1
ATOM 678 N N . MET A 1 84 ? 9.693 6.484 3.966 1.00 65.38 84 MET A N 1
ATOM 679 C CA . MET A 1 84 ? 8.532 5.773 4.458 1.00 65.38 84 MET A CA 1
ATOM 680 C C . MET A 1 84 ? 8.850 4.950 5.722 1.00 65.38 84 MET A C 1
ATOM 682 O O . MET A 1 84 ? 8.191 5.105 6.756 1.00 65.38 84 MET A O 1
ATOM 686 N N . ARG A 1 85 ? 9.930 4.165 5.700 1.00 68.25 85 ARG A N 1
ATOM 687 C CA . ARG A 1 85 ? 10.416 3.409 6.865 1.00 68.25 85 ARG A CA 1
ATOM 688 C C . ARG A 1 85 ? 10.809 4.317 8.036 1.00 68.25 85 ARG A C 1
ATOM 690 O O . ARG A 1 85 ? 10.484 4.014 9.182 1.00 68.25 85 ARG A O 1
ATOM 697 N N . GLU A 1 86 ? 11.472 5.436 7.766 1.00 73.06 86 GLU A N 1
ATOM 698 C CA . GLU A 1 86 ? 11.864 6.414 8.789 1.00 73.06 86 GLU A CA 1
ATOM 699 C C . GLU A 1 86 ? 10.640 7.059 9.460 1.00 73.06 86 GLU A C 1
ATOM 701 O O . GLU A 1 86 ? 10.570 7.147 10.689 1.00 73.06 86 GLU A O 1
ATOM 706 N N . LEU A 1 87 ? 9.635 7.466 8.676 1.00 65.31 87 LEU A N 1
ATOM 707 C CA . LEU A 1 87 ? 8.370 7.980 9.208 1.00 65.31 87 LEU A CA 1
ATOM 708 C C . LEU A 1 87 ? 7.688 6.947 10.104 1.00 65.31 87 LEU A C 1
ATOM 710 O O . LEU A 1 87 ? 7.234 7.289 11.196 1.00 65.31 87 LEU A O 1
ATOM 714 N N . HIS A 1 88 ? 7.670 5.685 9.679 1.00 63.97 88 HIS A N 1
ATOM 715 C CA . HIS A 1 88 ? 7.109 4.592 10.460 1.00 63.97 88 HIS A CA 1
ATOM 716 C C . HIS A 1 88 ? 7.806 4.438 11.823 1.00 63.97 88 HIS A C 1
ATOM 718 O O . HIS A 1 88 ? 7.140 4.413 12.862 1.00 63.97 88 HIS A O 1
ATOM 724 N N . HIS A 1 89 ? 9.142 4.429 11.845 1.00 63.53 89 HIS A N 1
ATOM 725 C CA . HIS A 1 89 ? 9.906 4.395 13.093 1.00 63.53 89 HIS A CA 1
ATOM 726 C C . HIS A 1 89 ? 9.603 5.597 13.997 1.00 63.53 89 HIS A C 1
ATOM 728 O O . HIS A 1 89 ? 9.417 5.432 15.203 1.00 63.53 89 HIS A O 1
ATOM 734 N N . ARG A 1 90 ? 9.488 6.803 13.431 1.00 66.38 90 ARG A N 1
ATOM 735 C CA . ARG A 1 90 ? 9.151 8.015 14.195 1.00 66.38 90 ARG A CA 1
ATOM 736 C C . ARG A 1 90 ? 7.747 7.971 14.782 1.00 66.38 90 ARG A C 1
ATOM 738 O O . ARG A 1 90 ? 7.573 8.373 15.928 1.00 66.38 90 ARG A O 1
ATOM 745 N N . ILE A 1 91 ? 6.763 7.468 14.037 1.00 68.56 91 ILE A N 1
ATOM 746 C CA . ILE A 1 91 ? 5.392 7.292 14.534 1.00 68.56 91 ILE A CA 1
ATOM 747 C C . ILE A 1 91 ? 5.399 6.354 15.741 1.00 68.56 91 ILE A C 1
ATOM 749 O O . ILE A 1 91 ? 4.858 6.707 16.786 1.00 68.56 91 ILE A O 1
ATOM 753 N N . LYS A 1 92 ? 6.081 5.210 15.641 1.00 62.19 92 LYS A N 1
ATOM 754 C CA . LYS A 1 92 ? 6.211 4.259 16.750 1.00 62.19 92 LYS A CA 1
ATOM 755 C C . LYS A 1 92 ? 6.863 4.887 17.982 1.00 62.19 92 LYS A C 1
ATOM 757 O O . LYS A 1 92 ? 6.332 4.761 19.084 1.00 62.19 92 LYS A O 1
ATOM 762 N N . ASN A 1 93 ? 7.959 5.620 17.792 1.00 63.62 93 ASN A N 1
ATOM 763 C CA . ASN A 1 93 ? 8.638 6.330 18.879 1.00 63.62 93 ASN A CA 1
ATOM 764 C C . ASN A 1 93 ? 7.724 7.383 19.527 1.00 63.62 93 ASN A C 1
ATOM 766 O O . ASN A 1 93 ? 7.672 7.496 20.749 1.00 63.62 93 ASN A O 1
ATOM 770 N N . ASN A 1 94 ? 6.959 8.128 18.723 1.00 67.56 94 ASN A N 1
ATOM 771 C CA . ASN A 1 94 ? 6.008 9.116 19.228 1.00 67.56 94 ASN A CA 1
ATOM 772 C C . ASN A 1 94 ? 4.886 8.458 20.041 1.00 67.56 94 ASN A C 1
ATOM 774 O O . ASN A 1 94 ? 4.560 8.948 21.119 1.00 67.56 94 ASN A O 1
ATOM 778 N N . LEU A 1 95 ? 4.334 7.332 19.577 1.00 73.25 95 LEU A N 1
ATOM 779 C CA . LEU A 1 95 ? 3.332 6.573 20.332 1.00 73.25 95 LEU A CA 1
ATOM 780 C C . LEU A 1 95 ? 3.899 6.076 21.669 1.00 73.25 95 LEU A C 1
ATOM 782 O O . LEU A 1 95 ? 3.238 6.219 22.693 1.00 73.25 95 LEU A O 1
ATOM 786 N N . GLN A 1 96 ? 5.135 5.567 21.687 1.00 66.69 96 GLN A N 1
ATOM 787 C CA . GLN A 1 96 ? 5.815 5.149 22.920 1.00 66.69 96 GLN A CA 1
ATOM 788 C C . GLN A 1 96 ? 6.041 6.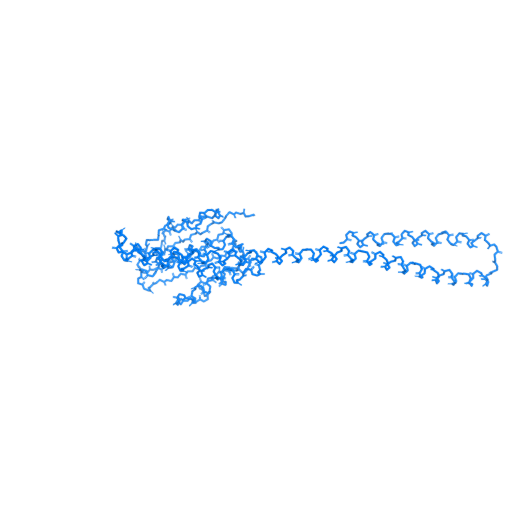313 23.896 1.00 66.69 96 GLN A C 1
ATOM 790 O O . GLN A 1 96 ? 5.839 6.151 25.099 1.00 66.69 96 GLN A O 1
ATOM 795 N N . ASN A 1 97 ? 6.397 7.497 23.393 1.00 60.25 97 ASN A N 1
ATOM 796 C CA . ASN A 1 97 ? 6.521 8.699 24.219 1.00 60.25 97 ASN A CA 1
ATOM 797 C C . ASN A 1 97 ? 5.175 9.103 24.834 1.00 60.25 97 ASN A C 1
ATOM 799 O O . ASN A 1 97 ? 5.113 9.385 26.028 1.00 60.25 97 ASN A O 1
ATOM 803 N N . ILE A 1 98 ? 4.092 9.085 24.049 1.00 69.69 98 ILE A N 1
ATOM 804 C CA . ILE A 1 98 ? 2.740 9.389 24.543 1.00 69.69 98 ILE A CA 1
ATOM 805 C C . ILE A 1 98 ? 2.317 8.366 25.604 1.00 69.69 98 ILE A C 1
ATOM 807 O O . ILE A 1 98 ? 1.808 8.749 26.653 1.00 69.69 98 ILE A O 1
ATOM 811 N N . ILE A 1 99 ? 2.580 7.078 25.367 1.00 71.88 99 ILE A N 1
ATOM 812 C CA . ILE A 1 99 ? 2.358 6.002 26.340 1.00 71.88 99 ILE A CA 1
ATOM 813 C C . ILE A 1 99 ? 3.093 6.293 27.656 1.00 71.88 99 ILE A C 1
ATOM 815 O O . ILE A 1 99 ? 2.497 6.160 28.723 1.00 71.88 99 ILE A O 1
ATOM 819 N N . SER A 1 100 ? 4.362 6.705 27.593 1.00 66.38 100 SER A N 1
ATOM 820 C CA . SER A 1 100 ? 5.166 7.038 28.777 1.00 66.38 100 SER A CA 1
ATOM 821 C C . SER A 1 100 ? 4.582 8.221 29.557 1.00 66.38 100 SER A C 1
ATOM 823 O O . SER A 1 100 ? 4.408 8.130 30.769 1.00 66.38 100 SER A O 1
ATOM 825 N N . ILE A 1 101 ? 4.190 9.298 28.861 1.00 71.88 101 ILE A N 1
ATOM 826 C CA . ILE A 1 101 ? 3.540 10.467 29.477 1.00 71.88 101 ILE A CA 1
ATOM 827 C C . ILE A 1 101 ? 2.240 10.056 30.168 1.00 71.88 101 ILE A C 1
ATOM 829 O O . ILE A 1 101 ? 2.012 10.433 31.310 1.00 71.88 101 ILE A O 1
ATOM 833 N N . ILE A 1 102 ? 1.413 9.242 29.509 1.00 76.62 102 ILE A N 1
ATOM 834 C CA . ILE A 1 102 ? 0.159 8.760 30.092 1.00 76.62 102 ILE A CA 1
ATOM 835 C C . ILE A 1 102 ? 0.422 7.998 31.389 1.00 76.62 102 ILE A C 1
ATOM 837 O O . ILE A 1 102 ? -0.240 8.285 32.377 1.00 76.62 102 ILE A O 1
ATOM 841 N N . HIS A 1 103 ? 1.406 7.091 31.419 1.00 69.81 103 HIS A N 1
ATOM 842 C CA . HIS A 1 103 ? 1.760 6.371 32.646 1.00 69.81 103 HIS A CA 1
ATOM 843 C C . HIS A 1 103 ? 2.147 7.326 33.782 1.00 69.81 103 HIS A C 1
ATOM 845 O O . HIS A 1 103 ? 1.708 7.104 34.905 1.00 69.81 103 HIS A O 1
ATOM 851 N N . LEU A 1 104 ? 2.904 8.391 33.491 1.00 67.19 104 LEU A N 1
ATOM 852 C CA . LEU A 1 104 ? 3.325 9.396 34.477 1.00 67.19 104 LEU A CA 1
ATOM 853 C C . LEU A 1 104 ? 2.167 10.267 34.990 1.00 67.19 104 LEU A C 1
ATOM 855 O O . LEU A 1 104 ? 2.125 10.592 36.171 1.00 67.19 104 LEU A O 1
ATOM 859 N N . GLU A 1 105 ? 1.214 10.617 34.125 1.00 65.81 105 GLU A N 1
ATOM 860 C CA . GLU A 1 105 ? 0.017 11.394 34.487 1.00 65.81 105 GLU A CA 1
ATOM 861 C C . GLU A 1 105 ? -1.005 10.559 35.293 1.00 65.81 105 GLU A C 1
ATOM 863 O O . GLU A 1 105 ? -1.848 11.109 36.015 1.00 65.81 105 GLU A O 1
ATOM 868 N N . THR A 1 106 ? -0.920 9.221 35.222 1.00 66.25 106 THR A N 1
ATOM 869 C CA . THR A 1 106 ? -1.680 8.299 36.087 1.00 66.25 106 THR A CA 1
ATOM 870 C C . THR A 1 106 ? -1.146 8.349 37.514 1.00 66.25 106 THR A C 1
ATOM 872 O O . THR A 1 106 ? -0.213 7.646 37.887 1.00 66.25 106 THR A O 1
ATOM 875 N N . GLY A 1 107 ? -1.758 9.192 38.336 1.00 56.66 107 GLY A N 1
ATOM 876 C CA . GLY A 1 107 ? -1.441 9.297 39.760 1.00 56.66 107 GLY A CA 1
ATOM 877 C C . GLY A 1 107 ? -1.450 10.731 40.266 1.00 56.66 107 GLY A C 1
ATOM 878 O O . GLY A 1 107 ? -1.848 10.953 41.406 1.00 56.66 107 GLY A O 1
ATOM 879 N N . GLU A 1 108 ? -1.105 11.707 39.418 1.00 57.50 108 GLU A N 1
ATOM 880 C CA . GLU A 1 108 ? -1.046 13.115 39.830 1.00 57.50 108 GLU A CA 1
ATOM 881 C C . GLU A 1 108 ? -2.263 13.948 39.388 1.00 57.50 108 GLU A C 1
ATOM 883 O O . GLU A 1 108 ? -2.669 14.834 40.143 1.00 57.50 108 GLU A O 1
ATOM 888 N N . HIS A 1 109 ? -2.888 13.700 38.222 1.00 54.59 109 HIS A N 1
ATOM 889 C CA . HIS A 1 109 ? -3.852 14.644 37.606 1.00 54.59 109 HIS A CA 1
ATOM 890 C C . HIS A 1 109 ? -5.189 14.031 37.119 1.00 54.59 109 HIS A C 1
ATOM 892 O O . HIS A 1 109 ? -5.671 14.300 36.021 1.00 54.59 109 HIS A O 1
ATOM 898 N N . GLY A 1 110 ? -5.869 13.248 37.963 1.00 56.91 110 GLY A N 1
ATOM 899 C CA . GLY A 1 110 ? -7.312 12.972 37.801 1.00 56.91 110 GLY A CA 1
ATOM 900 C C . GLY A 1 110 ? -7.727 12.022 36.664 1.00 56.91 110 GLY A C 1
ATOM 901 O O . GLY A 1 110 ? -8.920 11.749 36.514 1.00 56.91 110 GLY A O 1
ATOM 902 N N . LEU A 1 111 ? -6.788 11.466 35.893 1.00 62.84 111 LEU A N 1
ATOM 903 C CA . LEU A 1 111 ? -7.061 10.306 35.043 1.00 62.84 111 LEU A CA 1
ATOM 904 C C . LEU A 1 111 ? -7.213 9.067 35.929 1.00 62.84 111 LEU A C 1
ATOM 906 O O . LEU A 1 111 ? -6.294 8.685 36.650 1.00 62.84 111 LEU A O 1
ATOM 910 N N . THR A 1 112 ? -8.391 8.442 35.892 1.00 68.81 112 THR A N 1
ATOM 911 C CA . THR A 1 112 ? -8.591 7.151 36.563 1.00 68.81 112 THR A CA 1
ATOM 912 C C . THR A 1 112 ? -7.747 6.076 35.880 1.00 68.81 112 THR A C 1
ATOM 914 O O . THR A 1 112 ? -7.580 6.117 34.660 1.00 68.81 112 THR A O 1
ATOM 917 N N . GLU A 1 113 ? -7.264 5.097 36.644 1.00 70.50 113 GLU A N 1
ATOM 918 C CA . GLU A 1 113 ? -6.472 3.957 36.150 1.00 70.50 113 GLU A CA 1
ATOM 919 C C . GLU A 1 113 ? -7.147 3.263 34.950 1.00 70.50 113 GLU A C 1
ATOM 921 O O . GLU A 1 113 ? -6.508 2.982 33.938 1.00 70.50 113 GLU A O 1
ATOM 926 N N . VAL A 1 114 ? -8.479 3.152 34.994 1.00 66.44 114 VAL A N 1
ATOM 927 C CA . VAL A 1 114 ? -9.326 2.622 33.913 1.00 66.44 114 VAL A CA 1
ATOM 928 C C . VAL A 1 114 ? -9.268 3.480 32.638 1.00 66.44 114 VAL A C 1
ATOM 930 O O . VAL A 1 114 ? -9.227 2.956 31.524 1.00 66.44 114 VAL A O 1
ATOM 933 N N . THR A 1 115 ? -9.263 4.812 32.763 1.00 67.06 115 THR A N 1
ATOM 934 C CA . THR A 1 115 ? -9.151 5.720 31.607 1.00 67.06 115 THR A CA 1
ATOM 935 C C . THR A 1 115 ? -7.779 5.598 30.953 1.00 67.06 115 THR A C 1
ATOM 937 O O . THR A 1 115 ? -7.692 5.565 29.726 1.00 67.06 115 THR A O 1
ATOM 940 N N . THR A 1 116 ? -6.724 5.509 31.761 1.00 71.19 116 THR A N 1
ATOM 941 C CA . THR A 1 116 ? -5.347 5.335 31.289 1.00 71.19 116 THR A CA 1
ATOM 942 C C . THR A 1 116 ? -5.187 4.020 30.545 1.00 71.19 116 THR A C 1
ATOM 944 O O . THR A 1 116 ? -4.741 4.031 29.399 1.00 71.19 116 THR A O 1
ATOM 947 N N . GLU A 1 117 ? -5.617 2.905 31.135 1.00 66.31 117 GLU A N 1
ATOM 948 C CA . GLU A 1 117 ? -5.548 1.588 30.500 1.00 66.31 117 GLU A CA 1
ATOM 949 C C . GLU A 1 117 ? -6.268 1.583 29.140 1.00 66.31 117 GLU A C 1
ATOM 951 O O . GLU A 1 117 ? -5.731 1.112 28.135 1.00 66.31 117 GLU A O 1
ATOM 956 N N . ARG A 1 118 ? -7.438 2.231 29.058 1.00 64.12 118 ARG A N 1
ATOM 957 C CA . ARG A 1 118 ? -8.187 2.365 27.803 1.00 64.12 118 ARG A CA 1
ATOM 958 C C . ARG A 1 118 ? -7.439 3.173 26.736 1.00 64.12 118 ARG A C 1
ATOM 960 O O . ARG A 1 118 ? -7.506 2.823 25.559 1.00 64.12 118 ARG A O 1
ATOM 967 N N . ILE A 1 119 ? -6.737 4.248 27.105 1.00 71.75 119 ILE A N 1
ATOM 968 C CA . ILE A 1 119 ? -5.944 5.040 26.146 1.00 71.75 119 ILE A CA 1
ATOM 969 C C . ILE A 1 119 ? -4.707 4.253 25.696 1.00 71.75 119 ILE A C 1
ATOM 971 O O . ILE A 1 119 ? -4.388 4.234 24.506 1.00 71.75 119 ILE A O 1
ATOM 975 N N . LEU A 1 120 ? -4.036 3.571 26.624 1.00 68.06 120 LEU A N 1
ATOM 976 C CA . LEU A 1 120 ? -2.864 2.750 26.333 1.00 68.06 120 LEU A CA 1
ATOM 977 C C . LEU A 1 120 ? -3.199 1.611 25.373 1.00 68.06 120 LEU A C 1
ATOM 979 O O . LEU A 1 120 ? -2.537 1.471 24.345 1.00 68.06 120 LEU A O 1
ATOM 983 N N . ASN A 1 121 ? -4.275 0.867 25.635 1.00 63.50 121 ASN A N 1
ATOM 984 C CA . ASN A 1 121 ? -4.739 -0.202 24.750 1.00 63.50 121 ASN A CA 1
ATOM 985 C C . ASN A 1 121 ? -5.040 0.321 23.336 1.00 63.50 121 ASN A C 1
ATOM 987 O O . ASN A 1 121 ? -4.673 -0.320 22.349 1.00 63.50 121 ASN A O 1
ATOM 991 N N . LYS A 1 122 ? -5.609 1.531 23.212 1.00 67.50 122 LYS A N 1
ATOM 992 C CA . LYS A 1 122 ? -5.827 2.188 21.912 1.00 67.50 122 LYS A CA 1
ATOM 993 C C . LYS A 1 122 ? -4.520 2.584 21.216 1.00 67.50 122 LYS A C 1
ATOM 995 O O . LYS A 1 122 ? -4.406 2.391 20.007 1.00 67.50 122 LYS A O 1
ATOM 1000 N N . LEU A 1 123 ? -3.524 3.096 21.941 1.00 72.44 123 LEU A N 1
ATOM 1001 C CA . LEU A 1 123 ? -2.213 3.448 21.374 1.00 72.44 123 LEU A CA 1
ATOM 1002 C C . LEU A 1 123 ? -1.431 2.211 20.915 1.00 72.44 123 LEU A C 1
ATOM 1004 O O . LEU A 1 123 ? -0.828 2.231 19.840 1.00 72.44 123 LEU A O 1
ATOM 1008 N N . TYR A 1 124 ? -1.483 1.119 21.680 1.00 66.81 124 TYR A N 1
ATOM 1009 C CA . TYR A 1 124 ? -0.876 -0.152 21.285 1.00 66.81 124 TYR A CA 1
ATOM 1010 C C . TYR A 1 124 ? -1.564 -0.755 20.060 1.00 66.81 124 TYR A C 1
ATOM 1012 O O . TYR A 1 124 ? -0.876 -1.172 19.127 1.00 66.81 124 TYR A O 1
ATOM 1020 N N . ALA A 1 125 ? -2.900 -0.736 20.015 1.00 65.06 125 ALA A N 1
ATOM 1021 C CA . ALA A 1 125 ? -3.656 -1.170 18.844 1.00 65.06 125 ALA A CA 1
ATOM 1022 C C . ALA A 1 125 ? -3.313 -0.332 17.602 1.00 65.06 125 ALA A C 1
ATOM 1024 O O . ALA A 1 125 ? -3.053 -0.896 16.541 1.00 65.06 125 ALA A O 1
ATOM 1025 N N . LEU A 1 126 ? -3.229 0.997 17.743 1.00 71.44 126 LEU A N 1
ATOM 1026 C CA . LEU A 1 126 ? -2.821 1.899 16.665 1.00 71.44 126 LEU A CA 1
ATOM 1027 C C . LEU A 1 126 ? -1.413 1.571 16.150 1.00 71.44 126 LEU A C 1
ATOM 1029 O O . LEU A 1 126 ? -1.225 1.486 14.939 1.00 71.44 126 LEU A O 1
ATOM 1033 N N . SER A 1 127 ? -0.444 1.323 17.038 1.00 70.25 127 SER A N 1
ATOM 1034 C CA . SER A 1 127 ? 0.908 0.925 16.626 1.00 70.25 127 SER A CA 1
ATOM 1035 C C . SER A 1 127 ? 0.920 -0.439 15.933 1.00 70.25 127 SER A C 1
ATOM 1037 O O . SER A 1 127 ? 1.572 -0.583 14.908 1.00 70.25 127 SER A O 1
ATOM 1039 N N . ALA A 1 128 ? 0.203 -1.437 16.455 1.00 67.38 128 ALA A N 1
ATOM 1040 C CA . ALA A 1 128 ? 0.198 -2.790 15.899 1.00 67.38 128 ALA A CA 1
ATOM 1041 C C . ALA A 1 128 ? -0.488 -2.854 14.527 1.00 67.38 128 ALA A C 1
ATOM 1043 O O . ALA A 1 128 ? 0.010 -3.508 13.614 1.00 67.38 128 ALA A O 1
ATOM 1044 N N . ILE A 1 129 ? -1.607 -2.146 14.362 1.00 70.38 129 ILE A N 1
ATOM 1045 C CA . ILE A 1 129 ? -2.308 -2.027 13.078 1.00 70.38 129 ILE A CA 1
ATOM 1046 C C . ILE A 1 129 ? -1.438 -1.279 12.074 1.00 70.38 129 ILE A C 1
ATOM 1048 O O . ILE A 1 129 ? -1.347 -1.691 10.920 1.00 70.38 129 ILE A O 1
ATOM 1052 N N . HIS A 1 130 ? -0.756 -0.219 12.509 1.00 70.94 130 HIS A N 1
ATOM 1053 C CA . HIS A 1 130 ? 0.170 0.509 11.657 1.00 70.94 130 HIS A CA 1
ATOM 1054 C C . HIS A 1 130 ? 1.342 -0.382 11.206 1.00 70.94 130 HIS A C 1
ATOM 1056 O O . HIS A 1 130 ? 1.592 -0.473 10.008 1.00 70.94 130 HIS A O 1
ATOM 1062 N N . ASP A 1 131 ? 1.999 -1.108 12.120 1.00 70.88 131 ASP A N 1
ATOM 1063 C CA . ASP A 1 131 ? 3.060 -2.087 11.815 1.00 70.88 131 ASP A CA 1
ATOM 1064 C C . ASP A 1 131 ? 2.554 -3.165 10.841 1.00 70.88 131 ASP A C 1
ATOM 1066 O O . ASP A 1 131 ? 3.230 -3.493 9.861 1.00 70.88 131 ASP A O 1
ATOM 1070 N N . LEU A 1 132 ? 1.338 -3.672 11.055 1.00 70.88 132 LEU A N 1
ATOM 1071 C CA . LEU A 1 132 ? 0.728 -4.696 10.217 1.00 70.88 132 LEU A CA 1
ATOM 1072 C C . LEU A 1 132 ? 0.500 -4.202 8.787 1.00 70.88 132 LEU A C 1
ATOM 1074 O O . LEU A 1 132 ? 1.014 -4.793 7.841 1.00 70.88 132 LEU A O 1
ATOM 1078 N N . VAL A 1 133 ? -0.240 -3.106 8.626 1.00 70.94 133 VAL A N 1
ATOM 1079 C CA . VAL A 1 133 ? -0.586 -2.558 7.309 1.00 70.94 133 VAL A CA 1
ATOM 1080 C C . VAL A 1 133 ? 0.680 -2.177 6.535 1.00 70.94 133 VAL A C 1
ATOM 1082 O O . VAL A 1 133 ? 0.753 -2.392 5.326 1.00 70.94 133 VAL A O 1
ATOM 1085 N N . TYR A 1 134 ? 1.712 -1.701 7.234 1.00 70.19 134 TYR A N 1
ATOM 1086 C CA . TYR A 1 134 ? 2.977 -1.317 6.622 1.00 70.19 134 TYR A CA 1
ATOM 1087 C C . TYR A 1 134 ? 3.885 -2.486 6.248 1.00 70.19 134 TYR A C 1
ATOM 1089 O O . TYR A 1 134 ? 4.570 -2.432 5.230 1.00 70.19 134 TYR A O 1
ATOM 1097 N N . THR A 1 135 ? 3.859 -3.573 7.022 1.00 66.19 135 THR A N 1
ATOM 1098 C CA . THR A 1 135 ? 4.570 -4.813 6.672 1.00 66.19 135 THR A CA 1
ATOM 1099 C C . THR A 1 135 ? 4.053 -5.382 5.344 1.00 66.19 135 THR A C 1
ATOM 1101 O O . THR A 1 135 ? 4.824 -5.947 4.570 1.00 66.19 135 THR A O 1
ATOM 1104 N N . PHE A 1 136 ? 2.769 -5.169 5.031 1.00 61.78 136 PHE A N 1
ATOM 1105 C CA . PHE A 1 136 ? 2.154 -5.556 3.756 1.00 61.78 136 PHE A CA 1
ATOM 1106 C C . PHE A 1 136 ? 2.242 -4.479 2.653 1.00 61.78 136 PHE A C 1
ATOM 1108 O O . PHE A 1 136 ? 1.909 -4.766 1.504 1.00 61.78 136 PHE A O 1
ATOM 1115 N N . ALA A 1 137 ? 2.740 -3.271 2.950 1.00 57.53 137 ALA A N 1
ATOM 1116 C CA . ALA A 1 137 ? 2.796 -2.137 2.018 1.00 57.53 137 ALA A CA 1
ATOM 1117 C C . ALA A 1 137 ? 3.927 -2.212 0.970 1.00 57.53 137 ALA A C 1
ATOM 1119 O O . ALA A 1 137 ? 4.096 -1.283 0.182 1.00 57.53 137 ALA A O 1
ATOM 1120 N N . GLY A 1 138 ? 4.668 -3.326 0.896 1.00 56.16 138 GLY A N 1
ATOM 1121 C CA . GLY A 1 138 ? 5.554 -3.612 -0.244 1.00 56.16 138 GLY A CA 1
ATOM 1122 C C . GLY A 1 138 ? 4.808 -3.710 -1.586 1.00 56.16 138 GLY A C 1
ATOM 1123 O O . GLY A 1 138 ? 5.426 -3.708 -2.647 1.00 56.16 138 GLY A O 1
ATOM 1124 N N . PHE A 1 139 ? 3.475 -3.765 -1.544 1.00 54.19 139 PHE A N 1
ATOM 1125 C CA . PHE A 1 139 ? 2.587 -3.714 -2.694 1.00 54.19 139 PHE A CA 1
ATOM 1126 C C . PHE A 1 139 ? 1.789 -2.407 -2.637 1.00 54.19 139 PHE A C 1
ATOM 1128 O O . PHE A 1 139 ? 1.300 -2.015 -1.582 1.00 54.19 139 PHE A O 1
ATOM 1135 N N . SER A 1 140 ? 1.619 -1.735 -3.777 1.00 61.81 140 SER A N 1
ATOM 1136 C CA . SER A 1 140 ? 0.846 -0.487 -3.941 1.00 61.81 140 SER A CA 1
ATOM 1137 C C . SER A 1 140 ? -0.610 -0.555 -3.449 1.00 61.81 140 SER A C 1
ATOM 1139 O O . SER A 1 140 ? -1.299 0.463 -3.411 1.00 61.81 140 SER A O 1
ATOM 1141 N N . HIS A 1 141 ? -1.066 -1.744 -3.060 1.00 69.88 141 HIS A N 1
ATOM 1142 C CA . HIS A 1 141 ? -2.406 -2.055 -2.619 1.00 69.88 141 HIS A CA 1
ATOM 1143 C C . HIS A 1 141 ? -2.393 -3.116 -1.517 1.00 69.88 141 HIS A C 1
ATOM 1145 O O . HIS A 1 141 ? -1.625 -4.077 -1.580 1.00 69.88 141 HIS A O 1
ATOM 1151 N N . ILE A 1 142 ? -3.289 -2.967 -0.539 1.00 76.12 142 ILE A N 1
ATOM 1152 C CA . ILE A 1 142 ? -3.409 -3.865 0.613 1.00 76.12 142 ILE A CA 1
ATOM 1153 C C . ILE A 1 142 ? -4.755 -4.600 0.554 1.00 76.12 142 ILE A C 1
ATOM 1155 O O . ILE A 1 142 ? -5.809 -3.995 0.334 1.00 76.12 142 ILE A O 1
ATOM 1159 N N . SER A 1 143 ? -4.722 -5.919 0.764 1.00 82.75 143 SER A N 1
ATOM 1160 C CA . SER A 1 143 ? -5.917 -6.767 0.813 1.00 82.75 143 SER A CA 1
ATOM 1161 C C . SER A 1 143 ? -6.609 -6.663 2.172 1.00 82.75 143 SER A C 1
ATOM 1163 O O . SER A 1 143 ? -6.030 -7.014 3.203 1.00 82.75 143 SER A O 1
ATOM 1165 N N . LEU A 1 144 ? -7.885 -6.262 2.173 1.00 84.56 144 LEU A N 1
ATOM 1166 C CA . LEU A 1 144 ? -8.710 -6.225 3.387 1.00 84.56 144 LEU A CA 1
ATOM 1167 C C . LEU A 1 144 ? -8.797 -7.598 4.065 1.00 84.56 144 LEU A C 1
ATOM 1169 O O . LEU A 1 144 ? -8.744 -7.697 5.289 1.00 84.56 144 LEU A O 1
ATOM 1173 N N . ARG A 1 145 ? -8.883 -8.667 3.263 1.00 85.88 145 ARG A N 1
ATOM 1174 C CA . ARG A 1 145 ? -8.929 -10.047 3.754 1.00 85.88 145 ARG A CA 1
ATOM 1175 C C . ARG A 1 145 ? -7.693 -10.369 4.596 1.00 85.88 145 ARG A C 1
ATOM 1177 O O . ARG A 1 145 ? -7.842 -10.878 5.701 1.00 85.88 145 ARG A O 1
ATOM 1184 N N . GLN A 1 146 ? -6.496 -10.055 4.099 1.00 80.81 146 GLN A N 1
ATOM 1185 C CA . GLN A 1 146 ? -5.240 -10.325 4.811 1.00 80.81 146 GLN A CA 1
ATOM 1186 C C . GLN A 1 146 ? -5.144 -9.537 6.120 1.00 80.81 146 GLN A C 1
ATOM 1188 O O . GLN A 1 146 ? -4.780 -10.102 7.151 1.00 80.81 146 GLN A O 1
ATOM 1193 N N . VAL A 1 147 ? -5.515 -8.252 6.092 1.00 79.44 147 VAL A N 1
ATOM 1194 C CA . VAL A 1 147 ? -5.491 -7.392 7.283 1.00 79.44 147 VAL A CA 1
ATOM 1195 C C . VAL A 1 147 ? -6.417 -7.937 8.365 1.00 79.44 147 VAL A C 1
ATOM 1197 O O . VAL A 1 147 ? -5.977 -8.141 9.495 1.00 79.44 147 VAL A O 1
ATOM 1200 N N . LEU A 1 148 ? -7.666 -8.252 8.012 1.00 81.81 148 LEU A N 1
ATOM 1201 C CA . LEU A 1 148 ? -8.639 -8.797 8.956 1.00 81.81 148 LEU A CA 1
ATOM 1202 C C . LEU A 1 148 ? -8.217 -10.165 9.502 1.00 81.81 148 LEU A C 1
ATOM 1204 O O . LEU A 1 148 ? -8.278 -10.368 10.710 1.00 81.81 148 LEU A O 1
ATOM 1208 N N . PHE A 1 149 ? -7.730 -11.085 8.661 1.00 79.75 149 PHE A N 1
ATOM 1209 C CA . PHE A 1 149 ? -7.267 -12.401 9.128 1.00 79.75 149 PHE A CA 1
ATOM 1210 C C . PHE A 1 149 ? -6.155 -12.300 10.171 1.00 79.75 149 PHE A C 1
ATOM 1212 O O . PHE A 1 149 ? -6.205 -12.979 11.201 1.00 79.75 149 PHE A O 1
ATOM 1219 N N . ASN A 1 150 ? -5.166 -11.442 9.931 1.00 75.69 150 ASN A N 1
ATOM 1220 C CA . ASN A 1 150 ? -4.085 -11.256 10.890 1.00 75.69 150 ASN A CA 1
ATOM 1221 C C . ASN A 1 150 ? -4.576 -10.564 12.164 1.00 75.69 150 ASN A C 1
ATOM 1223 O O . ASN A 1 150 ? -4.164 -10.937 13.260 1.00 75.69 150 ASN A O 1
ATOM 1227 N N . PHE A 1 151 ? -5.486 -9.599 12.025 1.00 74.50 151 PHE A N 1
ATOM 1228 C CA . PHE A 1 151 ? -6.089 -8.906 13.155 1.00 74.50 151 PHE A CA 1
ATOM 1229 C C . PHE A 1 151 ? -6.877 -9.865 14.065 1.00 74.50 151 PHE A C 1
ATOM 1231 O O . PHE A 1 151 ? -6.680 -9.868 15.280 1.00 74.50 151 PHE A O 1
ATOM 1238 N N . PHE A 1 152 ? -7.693 -10.752 13.488 1.00 76.81 152 PHE A N 1
ATOM 1239 C CA . PHE A 1 152 ? -8.417 -11.785 14.235 1.00 76.81 152 PHE A CA 1
ATOM 1240 C C . PHE A 1 152 ? -7.490 -12.779 14.922 1.00 76.81 152 PHE A C 1
ATOM 1242 O O . PHE A 1 152 ? -7.701 -13.109 16.089 1.00 76.81 152 PHE A O 1
ATOM 1249 N N . SER A 1 153 ? -6.443 -13.210 14.215 1.00 73.12 153 SER A N 1
ATOM 1250 C CA . SER A 1 153 ? -5.441 -14.130 14.756 1.00 73.12 153 SER A CA 1
ATOM 1251 C C . SER A 1 153 ? -4.725 -13.521 15.962 1.00 73.12 153 SER A C 1
ATOM 1253 O O . SER A 1 153 ? -4.565 -14.185 16.982 1.00 73.12 153 SER A O 1
ATOM 1255 N N . TYR A 1 154 ? -4.351 -12.240 15.876 1.00 67.69 154 TYR A N 1
ATOM 1256 C CA . TYR A 1 154 ? -3.711 -11.511 16.971 1.00 67.69 154 TYR A CA 1
ATOM 1257 C C . TYR A 1 154 ? -4.625 -11.358 18.195 1.00 67.69 154 TYR A C 1
ATOM 1259 O O . TYR A 1 1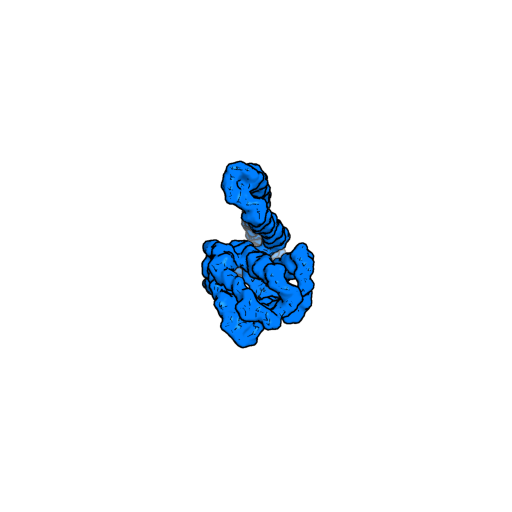54 ? -4.175 -11.515 19.326 1.00 67.69 154 TYR A O 1
ATOM 1267 N N . ARG A 1 155 ? -5.917 -11.086 17.979 1.00 67.12 155 ARG A N 1
ATOM 1268 C CA . ARG A 1 155 ? -6.909 -10.912 19.052 1.00 67.12 155 ARG A CA 1
ATOM 1269 C C . ARG A 1 155 ? -7.489 -12.225 19.588 1.00 67.12 155 ARG A C 1
ATOM 1271 O O . ARG A 1 155 ? -8.347 -12.177 20.463 1.00 67.12 155 ARG A O 1
ATOM 1278 N N . LEU A 1 156 ? -7.053 -13.376 19.068 1.00 69.81 156 LEU A N 1
ATOM 1279 C CA . LEU A 1 156 ? -7.604 -14.698 19.395 1.00 69.81 156 LEU A CA 1
ATOM 1280 C C . LEU A 1 156 ? -9.129 -14.780 19.192 1.00 69.81 156 LEU A C 1
ATOM 1282 O O . LEU A 1 156 ? -9.816 -15.535 19.877 1.00 69.81 156 LEU A O 1
ATOM 1286 N N . ILE A 1 157 ? -9.663 -14.009 18.241 1.00 74.00 157 ILE A N 1
ATOM 1287 C CA . ILE A 1 157 ? -11.082 -14.052 17.885 1.00 74.00 157 ILE A CA 1
ATOM 1288 C C . ILE A 1 157 ? -11.261 -15.218 16.906 1.00 74.00 157 ILE A C 1
ATOM 1290 O O . ILE A 1 157 ? -10.683 -15.182 15.816 1.00 74.00 157 ILE A O 1
ATOM 1294 N N . PRO A 1 158 ? -12.038 -16.261 17.250 1.00 69.81 158 PRO A N 1
ATOM 1295 C CA . PRO A 1 158 ? -12.273 -17.371 16.341 1.00 69.81 158 PRO A CA 1
ATOM 1296 C C . PRO A 1 158 ? -13.140 -16.893 15.171 1.00 69.81 158 PRO A C 1
ATOM 1298 O O . PRO A 1 158 ? -14.294 -16.513 15.361 1.00 69.81 158 PRO A O 1
ATOM 1301 N N . VAL A 1 159 ? -12.582 -16.919 13.959 1.00 75.12 159 VAL A N 1
ATOM 1302 C CA . VAL A 1 159 ? -13.286 -16.533 12.729 1.00 75.12 159 VAL A CA 1
ATOM 1303 C C . VAL A 1 159 ? -13.269 -17.681 11.742 1.00 75.12 159 VAL A C 1
ATOM 1305 O O . VAL A 1 159 ? -12.210 -18.185 11.369 1.00 75.12 159 VAL A O 1
ATOM 1308 N N . GLN A 1 160 ? -14.458 -18.088 11.315 1.00 79.69 160 GLN A N 1
ATOM 1309 C CA . GLN A 1 160 ? -14.635 -19.119 10.304 1.00 79.69 160 GLN A CA 1
ATOM 1310 C C . GLN A 1 160 ? -14.616 -18.497 8.896 1.00 79.69 160 GLN A C 1
ATOM 1312 O O . GLN A 1 160 ? -15.040 -17.348 8.729 1.00 79.69 160 GLN A O 1
ATOM 1317 N N . PRO A 1 161 ? -14.145 -19.218 7.861 1.00 75.25 161 PRO A N 1
ATOM 1318 C CA . PRO A 1 161 ? -14.096 -18.705 6.488 1.00 75.25 161 PRO A CA 1
ATOM 1319 C C . PRO A 1 161 ? -15.443 -18.182 5.966 1.00 75.25 161 PRO A C 1
ATOM 1321 O O . PRO A 1 161 ? -15.480 -17.199 5.225 1.00 75.25 161 PRO A O 1
ATOM 1324 N N . GLU A 1 162 ? -16.550 -18.790 6.392 1.00 81.94 162 GLU A N 1
ATOM 1325 C CA . GLU A 1 162 ? -17.922 -18.435 6.012 1.00 81.94 162 GLU A CA 1
ATOM 1326 C C . GLU A 1 162 ? -18.354 -17.070 6.564 1.00 81.94 162 GLU A C 1
ATOM 1328 O O . GLU A 1 162 ? -19.356 -16.512 6.134 1.00 81.94 162 GLU A O 1
ATOM 1333 N N . GLN A 1 163 ? -17.598 -16.501 7.504 1.00 83.69 163 GLN A N 1
ATOM 1334 C CA . GLN A 1 163 ? -17.855 -15.177 8.066 1.00 83.69 163 GLN A CA 1
ATOM 1335 C C . GLN A 1 163 ? -17.192 -14.053 7.252 1.00 83.69 163 GLN A C 1
ATOM 1337 O O . GLN A 1 163 ? -17.472 -12.880 7.498 1.00 83.69 163 GLN A O 1
ATOM 1342 N N . LEU A 1 164 ? -16.325 -14.380 6.281 1.00 86.06 164 LEU A N 1
ATOM 1343 C CA . LEU A 1 164 ? -15.519 -13.416 5.521 1.00 86.06 164 LEU A CA 1
ATOM 1344 C C . LEU A 1 164 ? -15.743 -13.529 4.004 1.00 86.06 164 LEU A C 1
ATOM 1346 O O . LEU A 1 164 ? -14.976 -14.168 3.269 1.00 86.06 164 LEU A O 1
ATOM 1350 N N . HIS A 1 165 ? -16.750 -12.810 3.509 1.00 88.56 165 HIS A N 1
ATOM 1351 C CA . HIS A 1 165 ? -17.098 -12.698 2.090 1.00 88.56 165 HIS A CA 1
ATOM 1352 C C . HIS A 1 165 ? -16.468 -11.453 1.447 1.00 88.56 165 HIS A C 1
ATOM 1354 O O . HIS A 1 165 ? -17.147 -10.503 1.053 1.00 88.56 165 HIS A O 1
ATOM 1360 N N . ILE A 1 166 ? -15.140 -11.453 1.348 1.00 86.19 166 ILE A N 1
ATOM 1361 C CA . ILE A 1 166 ? -14.353 -10.340 0.800 1.00 86.19 166 ILE A CA 1
ATOM 1362 C C . ILE A 1 166 ? -13.842 -10.720 -0.593 1.00 86.19 166 ILE A C 1
ATOM 1364 O O . ILE A 1 166 ? -13.133 -11.711 -0.745 1.00 86.19 166 ILE A O 1
ATOM 1368 N N . SER A 1 167 ? -14.204 -9.959 -1.619 1.00 84.19 167 SER A N 1
ATOM 1369 C CA . SER A 1 167 ? -13.681 -10.167 -2.971 1.00 84.19 167 SER A CA 1
ATOM 1370 C C . SER A 1 167 ? -12.195 -9.805 -3.029 1.00 84.19 167 SER A C 1
ATOM 1372 O O . SER A 1 167 ? -11.804 -8.738 -2.561 1.00 84.19 167 SER A O 1
ATOM 1374 N N . ASP A 1 168 ? -11.368 -10.650 -3.647 1.00 78.19 168 ASP A N 1
ATOM 1375 C CA . ASP A 1 168 ? -9.928 -10.381 -3.805 1.00 78.19 168 ASP A CA 1
ATOM 1376 C C . ASP A 1 168 ? -9.644 -9.180 -4.729 1.00 78.19 168 ASP A C 1
ATOM 1378 O O . ASP A 1 168 ? -8.553 -8.612 -4.700 1.00 78.19 168 ASP A O 1
ATOM 1382 N N . ALA A 1 169 ? -10.640 -8.758 -5.518 1.00 76.81 169 ALA A N 1
ATOM 1383 C CA . ALA A 1 169 ? -10.583 -7.543 -6.329 1.00 76.81 169 ALA A CA 1
ATOM 1384 C C . ALA A 1 169 ? -10.705 -6.253 -5.494 1.00 76.81 169 ALA A C 1
ATOM 1386 O O . ALA A 1 169 ? -10.450 -5.163 -6.006 1.00 76.81 169 ALA A O 1
ATOM 1387 N N . VAL A 1 170 ? -11.106 -6.353 -4.222 1.00 83.94 170 VAL A N 1
ATOM 1388 C CA . VAL A 1 170 ? -11.211 -5.204 -3.321 1.00 83.94 170 VAL A CA 1
ATOM 1389 C C . VAL A 1 170 ? -9.840 -4.904 -2.728 1.00 83.94 170 VAL A C 1
ATOM 1391 O O . VAL A 1 170 ? -9.308 -5.654 -1.906 1.00 83.94 170 VAL A O 1
ATOM 1394 N N . GLN A 1 171 ? -9.281 -3.776 -3.149 1.00 81.12 171 GLN A N 1
ATOM 1395 C CA . GLN A 1 171 ? -7.959 -3.321 -2.755 1.00 81.12 171 GLN A CA 1
ATOM 1396 C C . GLN A 1 171 ? -8.005 -1.874 -2.276 1.00 81.12 171 GLN A C 1
ATOM 1398 O O . GLN A 1 171 ? -8.607 -1.011 -2.918 1.00 81.12 171 GLN A O 1
ATOM 1403 N N . TYR A 1 172 ? -7.343 -1.623 -1.150 1.00 82.38 172 TYR A N 1
ATOM 1404 C CA . TYR A 1 172 ? -7.270 -0.306 -0.526 1.00 82.38 172 TYR A CA 1
ATOM 1405 C C . TYR A 1 172 ? -5.846 0.235 -0.597 1.00 82.38 172 TYR A C 1
ATOM 1407 O O . TYR A 1 172 ? -4.873 -0.527 -0.558 1.00 82.38 172 TYR A O 1
ATOM 1415 N N . SER A 1 173 ? -5.721 1.554 -0.722 1.00 77.94 173 SER A N 1
ATOM 1416 C CA . SER A 1 173 ? -4.456 2.243 -0.492 1.00 77.94 173 SER A CA 1
ATOM 1417 C C . SER A 1 173 ? -4.104 2.209 0.999 1.00 77.94 173 SER A C 1
ATOM 1419 O O . SER A 1 173 ? -4.935 1.894 1.855 1.00 77.94 173 SER A O 1
ATOM 1421 N N . LEU A 1 174 ? -2.864 2.567 1.329 1.00 74.56 174 LEU A N 1
ATOM 1422 C CA . LEU A 1 174 ? -2.436 2.716 2.721 1.00 74.56 174 LEU A CA 1
ATOM 1423 C C . LEU A 1 174 ? -3.302 3.739 3.481 1.00 74.56 174 LEU A C 1
ATOM 1425 O O . LEU A 1 174 ? -3.707 3.488 4.614 1.00 74.56 174 LEU A O 1
ATOM 1429 N N . GLU A 1 175 ? -3.611 4.860 2.830 1.00 73.81 175 GLU A N 1
ATOM 1430 C CA . GLU A 1 175 ? -4.386 5.980 3.383 1.00 73.81 175 GLU A CA 1
ATOM 1431 C C . GLU A 1 175 ? -5.834 5.587 3.706 1.00 73.81 175 GLU A C 1
ATOM 1433 O O . GLU A 1 175 ? -6.434 6.131 4.628 1.00 73.81 175 GLU A O 1
ATOM 1438 N N . GLU A 1 176 ? -6.381 4.607 2.985 1.00 80.25 176 GLU A N 1
ATOM 1439 C CA . GLU A 1 176 ? -7.723 4.062 3.207 1.00 80.25 176 GLU A CA 1
ATOM 1440 C C . GLU A 1 176 ? -7.715 2.905 4.219 1.00 80.25 176 GLU A C 1
ATOM 1442 O O . GLU A 1 176 ? -8.643 2.759 5.015 1.00 80.25 176 GLU A O 1
ATOM 1447 N N . MET A 1 177 ? -6.666 2.075 4.207 1.00 81.69 177 MET A N 1
ATOM 1448 C CA . MET A 1 177 ? -6.602 0.860 5.022 1.00 81.69 177 MET A CA 1
ATOM 1449 C C . MET A 1 177 ? -6.370 1.151 6.507 1.00 81.69 177 MET A C 1
ATOM 1451 O O . MET A 1 177 ? -6.978 0.502 7.353 1.00 81.69 177 MET A O 1
ATOM 1455 N N . VAL A 1 178 ? -5.508 2.116 6.841 1.00 77.56 178 VAL A N 1
ATOM 1456 C CA . VAL A 1 178 ? -5.233 2.492 8.240 1.00 77.56 178 VAL A CA 1
ATOM 1457 C C . VAL A 1 178 ? -6.507 2.908 8.995 1.00 77.56 178 VAL A C 1
ATOM 1459 O O . VAL A 1 178 ? -6.800 2.289 10.021 1.00 77.56 178 VAL A O 1
ATOM 1462 N N . PRO A 1 179 ? -7.297 3.894 8.525 1.00 77.19 179 PRO A N 1
ATOM 1463 C CA . PRO A 1 179 ? -8.516 4.309 9.219 1.00 77.19 179 PRO A CA 1
ATOM 1464 C C . PRO A 1 179 ? -9.562 3.188 9.273 1.00 77.19 179 PRO A C 1
ATOM 1466 O O . PRO A 1 179 ? -10.192 2.990 10.309 1.00 77.19 179 PRO A O 1
ATOM 1469 N N . LEU A 1 180 ? -9.690 2.388 8.209 1.00 83.69 180 LEU A N 1
ATOM 1470 C CA . LEU A 1 180 ? -10.588 1.233 8.185 1.00 83.69 180 LEU A CA 1
ATOM 1471 C C . LEU A 1 180 ? -10.207 0.172 9.228 1.00 83.69 180 LEU A C 1
ATOM 1473 O O . LEU A 1 180 ? -11.066 -0.322 9.958 1.00 83.69 180 LEU A O 1
ATOM 1477 N N . ALA A 1 181 ? -8.924 -0.176 9.320 1.00 80.62 181 ALA A N 1
ATOM 1478 C CA . ALA A 1 181 ? -8.437 -1.148 10.290 1.00 80.62 181 ALA A CA 1
ATOM 1479 C C . ALA A 1 181 ? -8.641 -0.658 11.735 1.00 80.62 181 ALA A C 1
ATOM 1481 O O . ALA A 1 181 ? -8.988 -1.456 12.606 1.00 80.62 181 ALA A O 1
ATOM 1482 N N . LEU A 1 182 ? -8.513 0.650 11.984 1.00 78.06 182 LEU A N 1
ATOM 1483 C CA . LEU A 1 182 ? -8.833 1.258 13.279 1.00 78.06 182 LEU A CA 1
ATOM 1484 C C . LEU A 1 182 ? -10.328 1.204 13.604 1.00 78.06 182 LEU A C 1
ATOM 1486 O O . LEU A 1 182 ? -10.685 0.860 14.729 1.00 78.06 182 LEU A O 1
ATOM 1490 N N . SER A 1 183 ? -11.203 1.475 12.633 1.00 81.56 183 SER A N 1
ATOM 1491 C CA . SER A 1 183 ? -12.650 1.331 12.827 1.00 81.56 183 SER A CA 1
ATOM 1492 C C . SER A 1 183 ? -13.050 -0.114 13.124 1.00 81.56 183 SER A C 1
ATOM 1494 O O . SER A 1 183 ? -13.874 -0.344 14.005 1.00 81.56 183 SER A O 1
ATOM 1496 N N . PHE A 1 184 ? -12.450 -1.096 12.443 1.00 82.88 184 PHE A N 1
ATOM 1497 C CA . PHE A 1 184 ? -12.656 -2.507 12.779 1.00 82.88 184 PHE A CA 1
ATOM 1498 C C . PHE A 1 184 ? -12.143 -2.842 14.177 1.00 82.88 184 PHE A C 1
ATOM 1500 O O . PHE A 1 184 ? -12.816 -3.553 14.914 1.00 82.88 184 PHE A O 1
ATOM 1507 N N . ASN A 1 185 ? -10.980 -2.321 14.565 1.00 78.44 185 ASN A N 1
ATOM 1508 C CA . ASN A 1 185 ? -10.451 -2.521 15.907 1.00 78.44 185 ASN A CA 1
ATOM 1509 C C . ASN A 1 185 ? -11.403 -2.000 16.986 1.00 78.44 185 ASN A C 1
ATOM 1511 O O . ASN A 1 185 ? -11.670 -2.726 17.936 1.00 78.44 185 ASN A O 1
ATOM 1515 N N . GLU A 1 186 ? -11.927 -0.782 16.833 1.00 79.50 186 GLU A N 1
ATOM 1516 C CA . GLU A 1 186 ? -12.904 -0.226 17.775 1.00 79.50 186 GLU A CA 1
ATOM 1517 C C . GLU A 1 186 ? -14.185 -1.064 17.810 1.00 79.50 186 GLU A C 1
ATOM 1519 O O . GLU A 1 186 ? -14.674 -1.394 18.885 1.00 79.50 186 GLU A O 1
ATOM 1524 N N . LEU A 1 187 ? -14.681 -1.478 16.641 1.00 83.44 187 LEU A N 1
ATOM 1525 C CA . LEU A 1 187 ? -15.843 -2.353 16.546 1.00 83.44 187 LEU A CA 1
ATOM 1526 C C . LEU A 1 187 ? -15.635 -3.656 17.329 1.00 83.44 187 LEU A C 1
ATOM 1528 O O . LEU A 1 187 ? -16.490 -4.054 18.116 1.00 83.44 187 LEU A O 1
ATOM 1532 N N . PHE A 1 188 ? -14.509 -4.340 17.124 1.00 80.38 188 PHE A N 1
ATOM 1533 C CA . PHE A 1 188 ? -14.238 -5.588 17.834 1.00 80.38 188 PHE A CA 1
ATOM 1534 C C . PHE A 1 188 ? -14.014 -5.371 19.328 1.00 80.38 188 PHE A C 1
ATOM 1536 O O . PHE A 1 188 ? -14.420 -6.223 20.112 1.00 80.38 188 PHE A O 1
ATOM 1543 N N . GLU A 1 189 ? -13.431 -4.239 19.726 1.00 76.44 189 GLU A N 1
ATOM 1544 C CA . GLU A 1 189 ? -13.304 -3.851 21.132 1.00 76.44 189 GLU A CA 1
ATOM 1545 C C . GLU A 1 189 ? -14.674 -3.629 21.790 1.00 76.44 189 GLU A C 1
ATOM 1547 O O . GLU A 1 189 ? -14.904 -4.079 22.905 1.00 76.44 189 GLU A O 1
ATOM 1552 N N . GLU A 1 190 ? -15.635 -3.006 21.108 1.00 78.31 190 GLU A N 1
ATOM 1553 C CA . GLU A 1 190 ? -17.005 -2.925 21.629 1.00 78.31 190 GLU A CA 1
ATOM 1554 C C . GLU A 1 190 ? -17.630 -4.318 21.765 1.00 78.31 190 GLU A C 1
ATOM 1556 O O . GLU A 1 190 ? -18.300 -4.603 22.755 1.00 78.31 190 GLU A O 1
ATOM 1561 N N . LEU A 1 191 ? -17.367 -5.222 20.818 1.00 78.75 191 LEU A N 1
ATOM 1562 C CA . LEU A 1 191 ? -17.907 -6.582 20.848 1.00 78.75 191 LEU A CA 1
ATOM 1563 C C . LEU A 1 191 ? -17.368 -7.443 22.000 1.00 78.75 191 LEU A C 1
ATOM 1565 O O . LEU A 1 191 ? -18.064 -8.366 22.421 1.00 78.75 191 LEU A O 1
ATOM 1569 N N . THR A 1 192 ? -16.183 -7.159 22.552 1.00 74.69 192 THR A N 1
ATOM 1570 C CA . THR A 1 192 ? -15.673 -7.888 23.733 1.00 74.69 192 THR A CA 1
ATOM 1571 C C . THR A 1 192 ? -16.458 -7.583 25.007 1.00 74.69 192 THR A C 1
ATOM 1573 O O . THR A 1 192 ? -16.463 -8.404 25.921 1.00 74.69 192 THR A O 1
ATOM 1576 N N . HIS A 1 193 ? -17.163 -6.448 25.065 1.00 72.25 193 HIS A N 1
ATOM 1577 C CA . HIS A 1 193 ? -17.981 -6.061 26.216 1.00 72.25 193 HIS A CA 1
ATOM 1578 C C . HIS A 1 193 ? -19.309 -6.830 26.290 1.00 72.25 193 HIS A C 1
ATOM 1580 O O . HIS A 1 193 ? -20.008 -6.756 27.301 1.00 72.25 193 HIS A O 1
ATOM 1586 N N . PHE A 1 194 ? -19.659 -7.576 25.239 1.00 70.62 194 PHE A N 1
ATOM 1587 C CA . PHE A 1 194 ? -20.867 -8.389 25.186 1.00 70.62 194 PHE A CA 1
ATOM 1588 C C . PHE A 1 194 ? -20.534 -9.872 25.392 1.00 70.62 194 PHE A C 1
ATOM 1590 O O . PHE A 1 194 ? -19.502 -10.349 24.907 1.00 70.62 194 PHE A O 1
ATOM 1597 N N . PRO A 1 195 ? -21.402 -10.638 26.077 1.00 63.31 195 PRO A N 1
ATOM 1598 C CA . PRO A 1 195 ? -21.204 -12.073 26.246 1.00 63.31 195 PRO A CA 1
ATOM 1599 C C . PRO A 1 195 ? -21.052 -12.757 24.877 1.00 63.31 195 PRO A C 1
ATOM 1601 O O . PRO A 1 195 ? -21.727 -12.384 23.918 1.00 63.31 195 PRO A O 1
ATOM 1604 N N . HIS A 1 196 ? -20.159 -13.754 24.796 1.00 63.81 196 HIS A N 1
ATOM 1605 C CA . HIS A 1 196 ? -19.601 -14.386 23.579 1.00 63.81 196 HIS A CA 1
ATOM 1606 C C . HIS A 1 196 ? -20.592 -15.093 22.619 1.00 63.81 196 HIS A C 1
ATOM 1608 O O . HIS A 1 196 ? -20.210 -15.983 21.861 1.00 63.81 196 HIS A O 1
ATOM 1614 N N . SER A 1 197 ? -21.864 -14.713 22.608 1.00 67.19 197 SER A N 1
ATOM 1615 C CA . SER A 1 197 ? -22.928 -15.306 21.797 1.00 67.19 197 SER A CA 1
ATOM 1616 C C . SER A 1 197 ? -23.193 -14.537 20.499 1.00 67.19 197 SER A C 1
ATOM 1618 O O . SER A 1 197 ? -24.325 -14.529 20.026 1.00 67.19 197 SER A O 1
ATOM 1620 N N . TYR A 1 198 ? -22.200 -13.864 19.914 1.00 75.00 198 TYR A N 1
ATOM 1621 C CA . TYR A 1 198 ? -22.387 -13.127 18.663 1.00 75.00 198 TYR A CA 1
ATOM 1622 C C . TYR A 1 198 ? -21.786 -13.855 17.459 1.00 75.00 198 TYR A C 1
ATOM 1624 O O . TYR A 1 198 ? -20.727 -14.476 17.528 1.00 75.00 198 TYR A O 1
ATOM 1632 N N . ARG A 1 199 ? -22.473 -13.761 16.320 1.00 81.56 199 ARG A N 1
ATOM 1633 C CA . ARG A 1 199 ? -21.959 -14.163 15.007 1.00 81.56 199 ARG A CA 1
ATOM 1634 C C . ARG A 1 199 ? -21.886 -12.933 14.132 1.00 81.56 199 ARG A C 1
ATOM 1636 O O . ARG A 1 199 ? -22.822 -12.143 14.120 1.00 81.56 199 ARG A O 1
ATOM 1643 N N . PHE A 1 200 ? -20.812 -12.789 13.372 1.00 86.19 200 PHE A N 1
ATOM 1644 C CA . PHE A 1 200 ? -20.698 -11.701 12.414 1.00 86.19 200 PHE A CA 1
ATOM 1645 C C . PHE A 1 200 ? -20.359 -12.210 11.019 1.00 86.19 200 PHE A C 1
ATOM 1647 O O . PHE A 1 200 ? -19.782 -13.290 10.866 1.00 86.19 200 PHE A O 1
ATOM 1654 N N . THR A 1 201 ? -20.709 -11.408 10.020 1.00 89.19 201 THR A N 1
ATOM 1655 C CA . THR A 1 201 ? -20.379 -11.624 8.615 1.00 89.19 201 THR A CA 1
ATOM 1656 C C . THR A 1 201 ? -19.900 -10.309 8.016 1.00 89.19 201 THR A C 1
ATOM 1658 O O . THR A 1 201 ? -20.622 -9.316 8.060 1.00 89.19 201 THR A O 1
ATOM 1661 N N . ILE A 1 202 ? -18.699 -10.301 7.441 1.00 91.06 202 ILE A N 1
ATOM 1662 C CA . ILE A 1 202 ? -18.142 -9.147 6.726 1.00 91.06 202 ILE A CA 1
ATOM 1663 C C . ILE A 1 202 ? -18.231 -9.425 5.232 1.00 91.06 202 ILE A C 1
ATOM 1665 O O . ILE A 1 202 ? -17.724 -10.438 4.745 1.00 91.06 202 ILE A O 1
ATOM 1669 N N . THR A 1 203 ? -18.864 -8.513 4.505 1.00 91.31 203 THR A N 1
ATOM 1670 C CA . THR A 1 203 ? -19.043 -8.580 3.058 1.00 91.31 203 THR A CA 1
ATOM 1671 C C . THR A 1 203 ? -18.444 -7.345 2.404 1.00 91.31 203 THR A C 1
ATOM 1673 O O . THR A 1 203 ? -18.859 -6.223 2.680 1.00 91.31 203 THR A O 1
ATOM 1676 N N . ALA A 1 204 ? -17.502 -7.558 1.489 1.00 91.44 204 ALA A N 1
ATOM 1677 C CA . ALA A 1 204 ? -16.929 -6.508 0.653 1.00 91.44 204 ALA A CA 1
ATOM 1678 C C . ALA A 1 204 ? -16.891 -7.009 -0.794 1.00 91.44 204 ALA A C 1
ATOM 1680 O O . ALA A 1 204 ? -16.030 -7.806 -1.169 1.00 91.44 204 ALA A O 1
ATOM 1681 N N . LYS A 1 205 ? -17.871 -6.589 -1.601 1.00 84.75 205 LYS A N 1
ATOM 1682 C CA . LYS A 1 205 ? -17.966 -6.965 -3.026 1.00 84.75 205 LYS A CA 1
ATOM 1683 C C . LYS A 1 205 ? -17.235 -5.976 -3.932 1.00 84.75 205 LYS A C 1
ATOM 1685 O O . LYS A 1 205 ? -16.717 -6.370 -4.972 1.00 84.75 205 LYS A O 1
ATOM 1690 N N . GLN A 1 206 ? -17.209 -4.716 -3.517 1.00 84.50 206 GLN A N 1
ATOM 1691 C CA . GLN A 1 206 ? -16.665 -3.565 -4.225 1.00 84.50 206 GLN A CA 1
ATOM 1692 C C . GLN A 1 206 ? -16.004 -2.626 -3.208 1.00 84.50 206 GLN A C 1
ATOM 1694 O O . GLN A 1 206 ? -16.270 -2.718 -2.011 1.00 84.50 206 GLN A O 1
ATOM 1699 N N . LYS A 1 207 ? -15.082 -1.779 -3.676 1.00 82.75 207 LYS A N 1
ATOM 1700 C CA . LYS A 1 207 ? -14.217 -0.958 -2.812 1.00 82.75 207 LYS A CA 1
ATOM 1701 C C . LYS A 1 207 ? -14.988 0.095 -2.009 1.00 82.75 207 LYS A C 1
ATOM 1703 O O . LYS A 1 207 ? -14.620 0.408 -0.880 1.00 82.75 207 LYS A O 1
ATOM 1708 N N . ASP A 1 208 ? -16.049 0.619 -2.600 1.00 87.69 208 ASP A N 1
ATOM 1709 C CA . ASP A 1 208 ? -16.892 1.696 -2.087 1.00 87.69 208 ASP A CA 1
ATOM 1710 C C . ASP A 1 208 ? -17.746 1.297 -0.879 1.00 87.69 208 ASP A C 1
ATOM 1712 O O . ASP A 1 208 ? -18.190 2.176 -0.147 1.00 87.69 208 ASP A O 1
ATOM 1716 N N . THR A 1 209 ? -18.015 0.009 -0.647 1.00 90.25 209 THR A N 1
ATOM 1717 C CA . THR A 1 209 ? -18.889 -0.414 0.456 1.00 90.25 209 THR A CA 1
ATOM 1718 C C . THR A 1 209 ? -18.432 -1.710 1.115 1.00 90.25 209 THR A C 1
ATOM 1720 O O . THR A 1 209 ? -18.272 -2.744 0.461 1.00 90.25 209 THR A O 1
ATOM 1723 N N . ILE A 1 210 ? -18.308 -1.663 2.444 1.00 91.19 210 ILE A N 1
ATOM 1724 C CA . ILE A 1 210 ? -18.109 -2.832 3.302 1.00 91.19 210 ILE A CA 1
ATOM 1725 C C . ILE A 1 210 ? -19.282 -2.928 4.272 1.00 91.19 210 ILE A C 1
ATOM 1727 O O . ILE A 1 210 ? -19.506 -2.025 5.078 1.00 91.19 210 ILE A O 1
ATOM 1731 N N . ASP A 1 211 ? -19.984 -4.054 4.230 1.00 92.19 211 ASP A N 1
ATOM 1732 C CA . ASP A 1 211 ? -21.092 -4.357 5.129 1.00 92.19 211 ASP A CA 1
ATOM 1733 C C . ASP A 1 211 ? -20.646 -5.383 6.173 1.00 92.19 211 ASP A C 1
ATOM 1735 O O . ASP A 1 211 ? -20.204 -6.481 5.838 1.00 92.19 211 ASP A O 1
ATOM 1739 N N . THR A 1 212 ? -20.773 -5.031 7.449 1.00 90.94 212 THR A N 1
ATOM 1740 C CA . THR A 1 212 ? -20.545 -5.925 8.587 1.00 90.94 212 THR A CA 1
ATOM 1741 C C . THR A 1 212 ? -21.866 -6.159 9.297 1.00 90.94 212 THR A C 1
ATOM 1743 O O . THR A 1 212 ? -22.453 -5.235 9.852 1.00 90.94 212 THR A O 1
ATOM 1746 N N . LEU A 1 213 ? -22.346 -7.395 9.267 1.00 89.75 213 LEU A N 1
ATOM 1747 C CA . LEU A 1 213 ? -23.611 -7.795 9.865 1.00 89.75 213 LEU A CA 1
ATOM 1748 C C . LEU A 1 213 ? -23.336 -8.581 11.144 1.00 89.75 213 LEU A C 1
ATOM 1750 O O . LEU A 1 213 ? -22.582 -9.550 11.102 1.00 89.75 213 LEU A O 1
ATOM 1754 N N . ILE A 1 214 ? -23.926 -8.171 12.265 1.00 87.81 214 ILE A N 1
ATOM 1755 C CA . ILE A 1 214 ? -23.685 -8.757 13.588 1.00 87.81 214 ILE A CA 1
ATOM 1756 C C . ILE A 1 214 ? -25.008 -9.261 14.157 1.00 87.81 214 ILE A C 1
ATOM 1758 O O . ILE A 1 214 ? -25.950 -8.494 14.344 1.00 87.81 214 ILE A O 1
ATOM 1762 N N . TYR A 1 215 ? -25.061 -10.552 14.460 1.00 85.50 215 TYR A N 1
ATOM 1763 C CA . TYR A 1 215 ? -26.189 -11.241 15.072 1.00 85.50 215 TYR A CA 1
ATOM 1764 C C . TYR A 1 215 ? -25.869 -11.563 16.526 1.00 85.50 215 TYR A C 1
ATOM 1766 O O . TYR A 1 215 ? -24.818 -12.138 16.808 1.00 85.50 215 TYR A O 1
ATOM 1774 N N . SER A 1 216 ? -26.787 -11.249 17.437 1.00 80.31 216 SER A N 1
ATOM 1775 C CA . SER A 1 216 ? -26.678 -11.608 18.853 1.00 80.31 216 SER A CA 1
ATOM 1776 C C . SER A 1 216 ? -28.061 -11.944 19.424 1.00 80.31 216 SER A C 1
ATOM 1778 O O . SER A 1 216 ? -29.017 -11.224 19.131 1.00 80.31 216 SER A O 1
ATOM 1780 N N . PRO A 1 217 ? -28.197 -12.980 20.274 1.00 75.75 217 PRO A N 1
ATOM 1781 C CA . PRO A 1 217 ? -29.414 -13.226 21.052 1.00 75.75 217 PRO A CA 1
ATOM 1782 C C . PRO A 1 217 ? -29.832 -12.015 21.900 1.00 75.75 217 PRO A C 1
ATOM 1784 O O . PRO A 1 217 ? -31.016 -11.803 22.140 1.00 75.75 217 PRO A O 1
ATOM 1787 N N . GLU A 1 218 ? -28.864 -11.187 22.301 1.00 77.12 218 GLU A N 1
ATOM 1788 C CA . GLU A 1 218 ? -29.051 -9.980 23.111 1.00 77.12 218 GLU A CA 1
ATOM 1789 C C . GLU A 1 218 ? -28.923 -8.699 22.262 1.00 77.12 218 GLU A C 1
ATOM 1791 O O . GLU A 1 218 ? -28.458 -7.665 22.740 1.00 77.12 218 GLU A O 1
ATOM 1796 N N . TYR A 1 219 ? -29.331 -8.729 20.983 1.00 76.19 219 TYR A N 1
ATOM 1797 C CA . TYR A 1 219 ? -29.163 -7.596 20.051 1.00 76.19 219 TYR A CA 1
ATOM 1798 C C . TYR A 1 219 ? -29.748 -6.264 20.562 1.00 76.19 219 TYR A C 1
ATOM 1800 O O . TYR A 1 219 ? -29.273 -5.190 20.190 1.00 76.19 219 TYR A O 1
ATOM 1808 N N . ALA A 1 220 ? -30.764 -6.319 21.431 1.00 74.25 220 ALA A N 1
ATOM 1809 C CA . ALA A 1 220 ? -31.345 -5.141 22.067 1.00 74.25 220 ALA A CA 1
ATOM 1810 C C . ALA A 1 220 ? -30.311 -4.367 22.907 1.00 74.25 220 ALA A C 1
ATOM 1812 O O . ALA A 1 220 ? -30.325 -3.135 22.906 1.00 74.25 220 ALA A O 1
ATOM 1813 N N . MET A 1 221 ? -29.388 -5.079 23.560 1.00 74.00 221 MET A N 1
ATOM 1814 C CA . MET A 1 221 ? -28.308 -4.507 24.367 1.00 74.00 221 MET A CA 1
ATOM 1815 C C . MET A 1 221 ? -27.093 -4.090 23.533 1.00 74.00 221 MET A C 1
ATOM 1817 O O . MET A 1 221 ? -26.320 -3.249 23.981 1.00 74.00 221 MET A O 1
ATOM 1821 N N . LEU A 1 222 ? -26.945 -4.613 22.311 1.00 78.94 222 LEU A N 1
ATOM 1822 C CA . LEU A 1 222 ? -25.820 -4.308 21.426 1.00 78.94 222 LEU A CA 1
ATOM 1823 C C . LEU A 1 222 ? -25.893 -2.854 20.937 1.00 78.94 222 LEU A C 1
ATOM 1825 O O . LEU A 1 222 ? -26.565 -2.558 19.950 1.00 78.94 222 LEU A O 1
ATOM 1829 N N . ASN A 1 223 ? -25.271 -1.914 21.645 1.00 80.00 223 ASN A N 1
ATOM 1830 C CA . ASN A 1 223 ? -25.278 -0.493 21.296 1.00 80.00 223 ASN A CA 1
ATOM 1831 C C . ASN A 1 223 ? -23.894 -0.043 20.823 1.00 80.00 223 ASN A C 1
ATOM 1833 O O . ASN A 1 223 ? -23.069 0.366 21.628 1.00 80.00 223 ASN A O 1
ATOM 1837 N N . ILE A 1 224 ? -23.677 -0.152 19.515 1.00 84.12 224 ILE A N 1
ATOM 1838 C CA . ILE A 1 224 ? -22.427 0.209 18.841 1.00 84.12 224 ILE A CA 1
ATOM 1839 C C . ILE A 1 224 ? -22.415 1.718 18.603 1.00 84.12 224 ILE A C 1
ATOM 1841 O O . ILE A 1 224 ? -23.348 2.249 17.986 1.00 84.12 224 ILE A O 1
ATOM 1845 N N . ASP A 1 225 ? -21.386 2.417 19.081 1.00 82.75 225 ASP A N 1
ATOM 1846 C CA . ASP A 1 225 ? -21.303 3.868 18.943 1.00 82.75 225 ASP A CA 1
ATOM 1847 C C . ASP A 1 225 ? -20.829 4.261 17.535 1.00 82.75 225 ASP A C 1
ATOM 1849 O O . ASP A 1 225 ? -19.641 4.250 17.198 1.00 82.75 225 ASP A O 1
ATOM 1853 N N . GLN A 1 226 ? -21.776 4.692 16.695 1.00 84.50 226 GLN A N 1
ATOM 1854 C CA . GLN A 1 226 ? -21.469 5.200 15.357 1.00 84.50 226 GLN A CA 1
ATOM 1855 C C . GLN A 1 226 ? -20.459 6.356 15.391 1.00 84.50 226 GLN A C 1
ATOM 1857 O O . GLN A 1 226 ? -19.617 6.446 14.494 1.00 84.50 226 GLN A O 1
ATOM 1862 N N . LYS A 1 227 ? -20.514 7.241 16.399 1.00 79.94 227 LYS A N 1
ATOM 1863 C CA . LYS A 1 227 ? -19.590 8.379 16.485 1.00 79.94 227 LYS A CA 1
ATOM 1864 C C . LYS A 1 227 ? -18.164 7.891 16.696 1.00 79.94 227 LYS A C 1
ATOM 1866 O O . LYS A 1 227 ? -17.273 8.368 15.993 1.00 79.94 227 LYS A O 1
ATOM 1871 N N . ALA A 1 228 ? -17.964 6.919 17.585 1.00 75.81 228 ALA A N 1
ATOM 1872 C CA . ALA A 1 228 ? -16.659 6.313 17.830 1.00 75.81 228 ALA A CA 1
ATOM 1873 C C . ALA A 1 228 ? -16.085 5.687 16.549 1.00 75.81 228 ALA A C 1
ATOM 1875 O O . ALA A 1 228 ? -14.959 6.001 16.166 1.00 75.81 228 ALA A O 1
ATOM 1876 N N . LEU A 1 229 ? -16.889 4.905 15.819 1.00 78.94 229 LEU A N 1
ATOM 1877 C CA . LEU A 1 229 ? -16.471 4.315 14.542 1.00 78.94 229 LEU A CA 1
ATOM 1878 C C . LEU A 1 229 ? -16.132 5.373 13.482 1.00 78.94 229 LEU A C 1
ATOM 1880 O O . LEU A 1 229 ? -15.163 5.208 12.740 1.00 78.94 229 LEU A O 1
ATOM 1884 N N . SER A 1 230 ? -16.924 6.448 13.405 1.00 79.88 230 SER A N 1
ATOM 1885 C CA . SER A 1 230 ? -16.753 7.521 12.417 1.00 79.88 230 SER A CA 1
ATOM 1886 C C . SER A 1 230 ? -15.525 8.396 12.675 1.00 79.88 230 SER A C 1
ATOM 1888 O O . SER A 1 230 ? -14.927 8.897 11.725 1.00 79.88 230 SER A O 1
ATOM 1890 N N . LEU A 1 231 ? -15.102 8.536 13.938 1.00 75.31 231 LEU A N 1
ATOM 1891 C CA . LEU A 1 231 ? -13.957 9.362 14.320 1.00 75.31 231 LEU A CA 1
ATOM 1892 C C . LEU A 1 231 ? -12.682 8.910 13.603 1.00 75.31 231 LEU A C 1
ATOM 1894 O O . LEU A 1 231 ? -11.935 9.745 13.098 1.00 75.31 231 LEU A O 1
ATOM 1898 N N . TYR A 1 232 ? -12.475 7.598 13.503 1.00 72.62 232 TYR A N 1
ATOM 1899 C CA . TYR A 1 232 ? -11.304 7.010 12.853 1.00 72.62 232 TYR A CA 1
ATOM 1900 C C . TYR A 1 232 ? -11.334 7.106 11.326 1.00 72.62 232 TYR A C 1
ATOM 1902 O O . TYR A 1 232 ? -10.284 7.038 10.702 1.00 72.62 232 TYR A O 1
ATOM 1910 N N . LEU A 1 233 ? -12.507 7.313 10.724 1.00 72.69 233 LEU A N 1
ATOM 1911 C CA . LEU A 1 233 ? -12.661 7.498 9.277 1.00 72.69 233 LEU A CA 1
ATOM 1912 C C . LEU A 1 233 ? -12.443 8.957 8.851 1.00 72.69 233 LEU A C 1
ATOM 1914 O O . LEU A 1 233 ? -12.294 9.242 7.658 1.00 72.69 233 LEU A O 1
ATOM 1918 N N . THR A 1 234 ? -12.390 9.882 9.813 1.00 67.94 234 THR A N 1
ATOM 1919 C CA . THR A 1 234 ? -12.175 11.312 9.576 1.00 67.94 234 THR A CA 1
ATOM 1920 C C . THR A 1 234 ? -10.886 11.538 8.782 1.00 67.94 234 THR A C 1
ATOM 1922 O O . THR A 1 234 ? -9.814 11.096 9.179 1.00 67.94 234 THR A O 1
ATOM 1925 N N . GLY A 1 235 ? -10.986 12.235 7.647 1.00 61.91 235 GLY A N 1
ATOM 1926 C CA . GLY A 1 235 ? -9.847 12.528 6.765 1.00 61.91 235 GLY A CA 1
ATOM 1927 C C . GLY A 1 235 ? -9.631 11.531 5.620 1.00 61.91 235 GLY A C 1
ATOM 1928 O O . GLY A 1 235 ? -9.017 11.904 4.629 1.00 61.91 235 GLY A O 1
ATOM 1929 N N . SER A 1 236 ? -10.202 10.322 5.687 1.00 65.56 236 SER A N 1
ATOM 1930 C CA . SER A 1 236 ? -10.177 9.346 4.575 1.00 65.56 236 SER A CA 1
ATOM 1931 C C . SER A 1 236 ? -11.284 9.565 3.533 1.00 65.56 236 SER A C 1
ATOM 1933 O O . SER A 1 236 ? -11.325 8.903 2.501 1.00 65.56 236 SER A O 1
ATOM 1935 N N . GLY A 1 237 ? -12.235 10.456 3.834 1.00 69.38 237 GLY A N 1
ATOM 1936 C CA . GLY A 1 237 ? -13.475 10.628 3.073 1.00 69.38 237 GLY A CA 1
ATOM 1937 C C . GLY A 1 237 ? -14.496 9.503 3.284 1.00 69.38 237 GLY A C 1
ATOM 1938 O O . GLY A 1 237 ? -15.625 9.624 2.812 1.00 69.38 237 GLY A O 1
ATOM 1939 N N . ALA A 1 238 ? -14.131 8.433 3.998 1.00 80.94 238 ALA A N 1
ATOM 1940 C CA . ALA A 1 238 ? -15.036 7.347 4.330 1.00 80.94 238 ALA A CA 1
ATOM 1941 C C . ALA A 1 238 ? -16.006 7.727 5.459 1.00 80.94 238 ALA A C 1
ATOM 1943 O O . ALA A 1 238 ? -15.753 8.619 6.270 1.00 80.94 238 ALA A O 1
ATOM 1944 N N . SER A 1 239 ? -17.129 7.020 5.525 1.00 86.00 239 SER A N 1
ATOM 1945 C CA . SER A 1 239 ? -18.158 7.193 6.549 1.00 86.00 239 SER A CA 1
ATOM 1946 C C . SER A 1 239 ? -18.672 5.846 7.041 1.00 86.00 239 SER A C 1
ATOM 1948 O O . SER A 1 239 ? -18.594 4.844 6.332 1.00 86.00 239 SER A O 1
ATOM 1950 N N . SER A 1 240 ? -19.205 5.818 8.260 1.00 89.31 240 SER A N 1
ATOM 1951 C CA . SER A 1 240 ? -19.866 4.645 8.827 1.00 89.31 240 SER A CA 1
ATOM 1952 C C . SER A 1 240 ? -21.318 4.958 9.166 1.00 89.31 240 SER A C 1
ATOM 1954 O O . SER A 1 240 ? -21.658 6.060 9.602 1.00 89.31 240 SER A O 1
ATOM 1956 N N . THR A 1 241 ? -22.189 3.974 8.967 1.00 90.94 241 THR A N 1
ATOM 1957 C CA . THR A 1 241 ? -23.587 4.010 9.408 1.00 90.94 241 THR A CA 1
ATOM 1958 C C . THR A 1 241 ? -23.891 2.744 10.190 1.00 90.94 241 THR A C 1
ATOM 1960 O O . THR A 1 241 ? -23.529 1.656 9.747 1.00 90.94 241 THR A O 1
ATOM 1963 N N . VAL A 1 242 ? -24.560 2.885 11.334 1.00 90.88 242 VAL A N 1
ATOM 1964 C CA . VAL A 1 242 ? -24.998 1.761 12.168 1.00 90.88 242 VAL A CA 1
ATOM 1965 C C . VAL A 1 242 ? -26.521 1.683 12.107 1.00 90.88 242 VAL A C 1
ATOM 1967 O O . VAL A 1 242 ? -27.212 2.650 12.418 1.00 90.88 242 VAL A O 1
ATOM 1970 N N . ILE A 1 243 ? -27.050 0.539 11.683 1.00 90.50 243 ILE A N 1
ATOM 1971 C CA . ILE A 1 243 ? -28.482 0.303 11.489 1.00 90.50 243 ILE A CA 1
ATOM 1972 C C . ILE A 1 243 ? -28.878 -0.937 12.287 1.00 90.50 243 ILE A C 1
ATOM 1974 O O . ILE A 1 243 ? -28.330 -2.018 12.085 1.00 90.50 243 ILE A O 1
ATOM 1978 N N . LYS A 1 244 ? -29.851 -0.796 13.189 1.00 86.75 244 LYS A N 1
ATOM 1979 C CA . LYS A 1 244 ? -30.466 -1.924 13.902 1.00 86.75 244 LYS A CA 1
ATOM 1980 C C . LYS A 1 244 ? -31.688 -2.406 13.127 1.00 86.75 244 LYS A C 1
ATOM 1982 O O . LYS A 1 244 ? -32.609 -1.620 12.916 1.00 86.75 244 LYS A O 1
ATOM 1987 N N . GLN A 1 245 ? -31.712 -3.676 12.729 1.00 80.25 245 GLN A N 1
ATOM 1988 C CA . GLN A 1 245 ? -32.839 -4.254 11.993 1.00 80.25 245 GLN A CA 1
ATOM 1989 C C . GLN A 1 245 ? -32.956 -5.762 12.264 1.00 80.25 245 GLN A C 1
ATOM 1991 O O . GLN A 1 245 ? -31.949 -6.461 12.274 1.00 80.25 245 GLN A O 1
ATOM 1996 N N . ASP A 1 246 ? -34.176 -6.252 12.507 1.00 71.50 246 ASP A N 1
ATOM 1997 C CA . ASP A 1 246 ? -34.540 -7.681 12.537 1.00 71.50 246 ASP A CA 1
ATOM 1998 C C . ASP A 1 246 ? -33.588 -8.613 13.319 1.00 71.50 246 ASP A C 1
ATOM 2000 O O . ASP A 1 246 ? -33.160 -9.657 12.830 1.00 71.50 246 ASP A O 1
ATOM 2004 N N . GLY A 1 247 ? -33.247 -8.249 14.560 1.00 80.88 247 GLY A N 1
ATOM 2005 C CA . GLY A 1 247 ? -32.391 -9.080 15.422 1.00 80.88 247 GLY A CA 1
ATOM 2006 C C . GLY A 1 247 ? -30.892 -8.999 15.110 1.00 80.88 247 GLY A C 1
ATOM 2007 O O . GLY A 1 247 ? -30.105 -9.768 15.665 1.00 80.88 247 GLY A O 1
ATOM 2008 N N . ALA A 1 248 ? -30.489 -8.066 14.245 1.00 86.00 248 ALA A N 1
ATOM 2009 C CA . ALA A 1 248 ? -29.106 -7.833 13.860 1.00 86.00 248 ALA A CA 1
ATOM 2010 C C . ALA A 1 248 ? -28.734 -6.343 13.892 1.00 86.00 248 ALA A C 1
ATOM 2012 O O . ALA A 1 248 ? -29.581 -5.441 13.890 1.00 86.00 248 ALA A O 1
ATOM 2013 N N . VAL A 1 249 ? -27.428 -6.091 13.901 1.00 89.44 249 VAL A N 1
ATOM 2014 C CA . VAL A 1 249 ? -26.839 -4.767 13.707 1.00 89.44 249 VAL A CA 1
ATOM 2015 C C . VAL A 1 249 ? -26.017 -4.791 12.427 1.00 89.44 249 VAL A C 1
ATOM 2017 O O . VAL A 1 249 ? -25.063 -5.558 12.307 1.00 89.44 249 VAL A O 1
ATOM 2020 N N . LEU A 1 250 ? -26.411 -3.967 11.460 1.00 91.19 250 LEU A N 1
ATOM 2021 C CA . LEU A 1 250 ? -25.672 -3.722 10.230 1.00 91.19 250 LEU A CA 1
ATOM 2022 C C . LEU A 1 250 ? -24.792 -2.491 10.415 1.00 91.19 250 LEU A C 1
ATOM 2024 O O . LEU A 1 250 ? -25.279 -1.407 10.733 1.00 91.19 250 LEU A O 1
ATOM 2028 N N . ILE A 1 251 ? -23.506 -2.649 10.145 1.00 92.06 251 ILE A N 1
ATOM 2029 C CA . ILE A 1 251 ? -22.549 -1.556 10.053 1.00 92.06 251 ILE A CA 1
ATOM 2030 C C . ILE A 1 251 ? -22.103 -1.465 8.607 1.00 92.06 251 ILE A C 1
ATOM 2032 O O . ILE A 1 251 ? -21.528 -2.411 8.069 1.00 92.06 251 ILE A O 1
ATOM 2036 N N . ARG A 1 252 ? -22.360 -0.318 7.988 1.00 92.06 252 ARG A N 1
ATOM 2037 C CA . ARG A 1 252 ? -21.935 -0.027 6.623 1.00 92.06 252 ARG A CA 1
ATOM 2038 C C . ARG A 1 252 ? -20.816 0.996 6.638 1.00 92.06 252 ARG A C 1
ATOM 2040 O O . ARG A 1 252 ? -21.043 2.134 7.046 1.00 92.06 252 ARG A O 1
ATOM 2047 N N . PHE A 1 253 ? -19.646 0.609 6.146 1.00 90.25 253 PHE A N 1
ATOM 2048 C CA . PHE A 1 253 ? -18.557 1.523 5.818 1.00 90.25 253 PHE A CA 1
ATOM 2049 C C . PHE A 1 253 ? -18.665 1.906 4.344 1.00 90.25 253 PHE A C 1
ATOM 2051 O O . PHE A 1 253 ? -18.681 1.027 3.485 1.00 90.25 253 PHE A O 1
ATOM 2058 N N . SER A 1 254 ? -18.759 3.203 4.057 1.00 88.62 254 SER A N 1
ATOM 2059 C CA . SER A 1 254 ? -18.851 3.745 2.697 1.00 88.62 254 SER A CA 1
ATOM 2060 C C . SER A 1 254 ? -17.611 4.571 2.390 1.00 88.62 254 SER A C 1
ATOM 2062 O O . SER A 1 254 ? -17.275 5.463 3.167 1.00 88.62 254 SER A O 1
ATOM 2064 N N . PHE A 1 255 ? -16.958 4.304 1.265 1.00 84.25 255 PHE A N 1
ATOM 2065 C CA . PHE A 1 255 ? -15.774 5.021 0.797 1.00 84.25 255 PHE A CA 1
ATOM 2066 C C . PHE A 1 255 ? -16.136 5.902 -0.401 1.00 84.25 255 PHE A C 1
ATOM 2068 O O . PHE A 1 255 ? -17.018 5.532 -1.182 1.00 84.25 255 PHE A O 1
ATOM 2075 N N . PRO A 1 256 ? -15.479 7.060 -0.573 1.00 76.25 256 PRO A N 1
ATOM 2076 C CA . PRO A 1 256 ? -15.670 7.869 -1.764 1.00 76.25 256 PRO A CA 1
ATOM 2077 C C . PRO A 1 256 ? -15.268 7.052 -2.997 1.00 76.25 256 PRO A C 1
ATOM 2079 O O . PRO A 1 256 ? -14.270 6.330 -2.978 1.00 76.25 256 PRO A O 1
ATOM 2082 N N . ALA A 1 257 ? -16.058 7.150 -4.067 1.00 64.94 257 ALA A N 1
ATOM 2083 C CA . ALA A 1 257 ? -15.672 6.581 -5.350 1.00 64.94 257 ALA A CA 1
ATOM 2084 C C . ALA A 1 257 ? -14.411 7.316 -5.830 1.00 64.94 257 ALA A C 1
ATOM 2086 O O . ALA A 1 257 ? -14.457 8.527 -6.055 1.00 64.94 257 ALA A O 1
ATOM 2087 N N . GLY A 1 258 ? -13.292 6.589 -5.880 1.00 53.75 258 GLY A N 1
ATOM 2088 C CA . GLY A 1 258 ? -12.019 7.077 -6.415 1.00 53.75 258 GLY A CA 1
ATOM 2089 C C . GLY A 1 258 ? -12.050 7.249 -7.924 1.00 53.75 258 GLY A C 1
ATOM 2090 O O . GLY A 1 258 ? -12.793 6.488 -8.587 1.00 53.75 258 GLY A O 1
#

Organism: NCBI:txid215591

Foldseek 3Di:
DVLVVVLVVVLVVVVVVLVVVVVVVLVVPPDDPVVSVVVVVVSVVVVCVVSVVVSCVSVVVVVVVVVVVVVVVVVVVVVVVVVVVVVLVVLLVVLVVVLVVLVVCDPPPPQDPVNSVVVNVLSVLLNVLSVQLVVQVVDQWDFPVSSVVVVCVVVVPDDDPQQEAADRPATDGSLQRSLVSSLVVLVVVLVVVDPPQKGWHWHDPYNFKIKIKIAGPVLVPSDRDLVSSQVSCPPQQKGWDWDDDDRIIIIMIGGPDD

Radius of gyration: 33.59 Å; chains: 1; bounding box: 65×34×110 Å

InterPro domains:
  IPR011495 Signal transduction histidine kinase, subgroup 2, dimerisation and phosphoacceptor domain [PF07568] (86-150)

pLDDT: mean 79.47, std 10.22, range [53.75, 95.25]

Sequence (258 aa):
MKEAIRITLIYIIVAALWIFFSDSALAMLNLDIQTVVRISQYKGFFYVLVTGILLFSLIKKEMTEKNEVIVEQKTTLQQKEEVMRELHHRIKNNLQNIISIIHLETGEHGLTEVTTERILNKLYALSAIHDLVYTFAGFSHISLRQVLFNFFSYRLIPVQPEQLHISDAVQYSLEEMVPLALSFNELFEELTHFPHSYRFTITAKQKDTIDTLIYSPEYAMLNIDQKALSLYLTGSGASSTVIKQDGAVLIRFSFPAG